Protein AF-I4Y8R1-F1 (afdb_monomer)

Structure (mmCIF, N/CA/C/O backbone):
data_AF-I4Y8R1-F1
#
_entry.id   AF-I4Y8R1-F1
#
loop_
_atom_site.group_PDB
_atom_site.id
_atom_site.type_symbol
_atom_site.label_atom_id
_atom_site.label_alt_id
_atom_site.label_comp_id
_atom_site.label_asym_id
_atom_site.label_entity_id
_atom_site.label_seq_id
_atom_site.pdbx_PDB_ins_code
_atom_site.Cartn_x
_atom_site.Cartn_y
_atom_site.Cartn_z
_atom_site.occupancy
_atom_site.B_iso_or_equiv
_atom_site.auth_seq_id
_atom_site.auth_comp_id
_atom_site.auth_asym_id
_atom_site.auth_atom_id
_atom_site.pdbx_PDB_model_num
ATOM 1 N N . MET A 1 1 ? 4.957 30.400 -11.486 1.00 45.62 1 MET A N 1
ATOM 2 C CA . MET A 1 1 ? 4.050 30.151 -10.340 1.00 45.62 1 MET A CA 1
ATOM 3 C C . MET A 1 1 ? 4.790 29.825 -9.043 1.00 45.62 1 MET A C 1
ATOM 5 O O . MET A 1 1 ? 4.439 30.419 -8.037 1.00 45.62 1 MET A O 1
ATOM 9 N N . ASN A 1 2 ? 5.839 28.987 -9.041 1.00 45.56 2 ASN A N 1
ATOM 10 C CA . ASN A 1 2 ? 6.563 28.624 -7.804 1.00 45.56 2 ASN A CA 1
ATOM 11 C C . ASN A 1 2 ? 7.209 29.801 -7.038 1.00 45.56 2 ASN A C 1
ATOM 13 O O . ASN A 1 2 ? 7.285 29.745 -5.817 1.00 45.56 2 ASN A O 1
ATOM 17 N N . ASN A 1 3 ? 7.610 30.888 -7.713 1.00 55.12 3 ASN A N 1
ATOM 18 C CA . ASN A 1 3 ? 8.230 32.041 -7.039 1.00 55.12 3 ASN A CA 1
ATOM 19 C C . ASN A 1 3 ? 7.260 32.901 -6.210 1.00 55.12 3 ASN A C 1
ATOM 21 O O . ASN A 1 3 ? 7.700 33.530 -5.258 1.00 55.12 3 ASN A O 1
ATOM 25 N N . ILE A 1 4 ? 5.960 32.908 -6.523 1.00 54.31 4 ILE A N 1
ATOM 26 C CA . ILE A 1 4 ? 4.964 33.733 -5.806 1.00 54.31 4 ILE A CA 1
ATOM 27 C C . ILE A 1 4 ? 4.501 33.024 -4.523 1.00 54.31 4 ILE A C 1
ATOM 29 O O . ILE A 1 4 ? 4.309 33.648 -3.486 1.00 54.31 4 ILE A O 1
ATOM 33 N N . ILE A 1 5 ? 4.415 31.691 -4.565 1.00 52.50 5 ILE A N 1
ATOM 34 C CA . ILE A 1 5 ? 4.003 30.841 -3.434 1.00 52.50 5 ILE A CA 1
ATOM 35 C C . ILE A 1 5 ? 5.018 30.891 -2.277 1.00 52.50 5 ILE A C 1
ATOM 37 O O . ILE A 1 5 ? 4.633 30.750 -1.120 1.00 52.50 5 ILE A O 1
ATOM 41 N N . ASN A 1 6 ? 6.303 31.104 -2.578 1.00 57.59 6 ASN A N 1
ATOM 42 C CA . ASN A 1 6 ? 7.357 31.220 -1.566 1.00 57.59 6 ASN A CA 1
ATOM 43 C C . ASN A 1 6 ? 7.439 32.619 -0.929 1.00 57.59 6 ASN A C 1
ATOM 45 O O . ASN A 1 6 ? 8.049 32.757 0.125 1.00 57.59 6 ASN A O 1
ATOM 49 N N . GLN A 1 7 ? 6.854 33.641 -1.562 1.00 65.44 7 GLN A N 1
ATOM 50 C CA . GLN A 1 7 ? 6.893 35.028 -1.083 1.00 65.44 7 GLN A CA 1
ATOM 51 C C . GLN A 1 7 ? 5.708 35.367 -0.168 1.00 65.44 7 GLN A C 1
ATOM 53 O O . GLN A 1 7 ? 5.881 36.153 0.757 1.00 65.44 7 GLN A O 1
ATOM 58 N N . GLU A 1 8 ? 4.543 34.732 -0.356 1.00 68.19 8 GLU A N 1
ATOM 59 C CA . GLU A 1 8 ? 3.380 34.900 0.528 1.00 68.19 8 GLU A CA 1
ATOM 60 C C . GLU A 1 8 ? 2.710 33.557 0.898 1.00 68.19 8 GLU A C 1
ATOM 62 O O . GLU A 1 8 ? 1.942 32.991 0.111 1.00 68.19 8 GLU A O 1
ATOM 67 N N . PRO A 1 9 ? 2.925 33.044 2.127 1.00 67.12 9 PRO A N 1
ATOM 68 C CA . PRO A 1 9 ? 2.308 31.802 2.605 1.00 67.12 9 PRO A CA 1
ATOM 69 C C . PRO A 1 9 ? 0.772 31.855 2.668 1.00 67.12 9 PRO A C 1
ATOM 71 O O . PRO A 1 9 ? 0.111 30.832 2.500 1.00 67.12 9 PRO A O 1
ATOM 74 N N . SER A 1 10 ? 0.192 33.040 2.874 1.00 70.44 10 SER A N 1
ATOM 75 C CA . SER A 1 10 ? -1.259 33.286 2.879 1.00 70.44 10 SER A CA 1
ATOM 76 C C . SER A 1 10 ? -1.905 32.992 1.519 1.00 70.44 10 SER A C 1
ATOM 78 O O . SER A 1 10 ? -2.996 32.420 1.459 1.00 70.44 10 SER A O 1
ATOM 80 N N . VAL A 1 11 ? -1.207 33.302 0.422 1.00 69.69 11 VAL A N 1
ATOM 81 C CA . VAL A 1 11 ? -1.644 33.022 -0.953 1.00 69.69 11 VAL A CA 1
ATOM 82 C C . VAL A 1 11 ? -1.638 31.522 -1.230 1.00 69.69 11 VAL A C 1
ATOM 84 O O . VAL A 1 11 ? -2.554 31.012 -1.871 1.00 69.69 11 VAL A O 1
ATOM 87 N N . LYS A 1 12 ? -0.668 30.780 -0.683 1.00 59.03 12 LYS A N 1
ATOM 88 C CA . LYS A 1 12 ? -0.649 29.311 -0.752 1.00 59.03 12 LYS A CA 1
ATOM 89 C C . LYS A 1 12 ? -1.902 28.712 -0.109 1.00 59.03 12 LYS A C 1
ATOM 91 O O . LYS A 1 12 ? -2.556 27.883 -0.731 1.00 59.03 12 LYS A O 1
ATOM 96 N N . SER A 1 13 ? -2.262 29.160 1.092 1.00 61.38 13 SER A N 1
ATOM 97 C CA . SER A 1 13 ? -3.449 28.694 1.824 1.00 61.38 13 SER A CA 1
ATOM 98 C C . SER A 1 13 ? -4.756 29.029 1.096 1.00 61.38 13 SER A C 1
ATOM 100 O O . SER A 1 13 ? -5.665 28.203 1.027 1.00 61.38 13 SER A O 1
ATOM 102 N N . LEU A 1 14 ? -4.843 30.227 0.509 1.00 66.69 14 LEU A N 1
ATOM 103 C CA . LEU A 1 14 ? -6.007 30.672 -0.258 1.00 66.69 14 LEU A CA 1
ATOM 104 C C . LEU A 1 14 ? -6.146 29.931 -1.596 1.00 66.69 14 LEU A C 1
ATOM 106 O O . LEU A 1 14 ? -7.250 29.571 -1.984 1.00 66.69 14 LEU A O 1
ATOM 110 N N . ILE A 1 15 ? -5.044 29.668 -2.300 1.00 65.00 15 ILE A N 1
ATOM 111 C CA . ILE A 1 15 ? -5.064 28.892 -3.547 1.00 65.00 15 ILE A CA 1
ATOM 112 C C . ILE A 1 15 ? -5.391 27.425 -3.251 1.00 65.00 15 ILE A C 1
ATOM 114 O O . ILE A 1 15 ? -6.237 26.845 -3.926 1.00 65.00 15 ILE A O 1
ATOM 118 N N . LEU A 1 16 ? -4.782 26.833 -2.218 1.00 60.31 16 LEU A N 1
ATOM 119 C CA . LEU A 1 16 ? -5.070 25.457 -1.805 1.00 60.31 16 LEU A CA 1
ATOM 120 C C . LEU A 1 16 ? -6.529 25.273 -1.367 1.00 60.31 16 LEU A C 1
ATOM 122 O O . LEU A 1 16 ? -7.086 24.213 -1.622 1.00 60.31 16 LEU A O 1
ATOM 126 N N . SER A 1 17 ? -7.173 26.294 -0.787 1.00 65.56 17 SER A N 1
ATOM 127 C CA . SER A 1 17 ? -8.606 26.240 -0.447 1.00 65.56 17 SER A CA 1
ATOM 128 C C . SER A 1 17 ? -9.547 26.423 -1.647 1.00 65.56 17 SER A C 1
ATOM 130 O O . SER A 1 17 ? -10.750 26.197 -1.523 1.00 65.56 17 SER A O 1
ATOM 132 N N . LYS A 1 18 ? -9.023 26.827 -2.814 1.00 63.53 18 LYS A N 1
ATOM 133 C CA . LYS A 1 18 ? -9.780 27.006 -4.067 1.00 63.53 18 LYS A CA 1
ATOM 134 C C . LYS A 1 18 ? -9.552 25.892 -5.085 1.00 63.53 18 LYS A C 1
ATOM 136 O O . LYS A 1 18 ? -10.349 25.759 -6.011 1.00 63.53 18 LYS A O 1
ATOM 141 N N . ILE A 1 19 ? -8.491 25.102 -4.933 1.00 61.34 19 ILE A N 1
ATOM 142 C CA . ILE A 1 19 ? -8.275 23.904 -5.743 1.00 61.34 19 ILE A CA 1
ATOM 143 C C . ILE A 1 19 ? -9.169 22.797 -5.171 1.00 61.34 19 ILE A C 1
ATOM 145 O O . ILE A 1 19 ? -9.059 22.496 -3.983 1.00 61.34 19 ILE A O 1
ATOM 149 N N . PRO A 1 20 ? -10.055 22.181 -5.973 1.00 69.06 20 PRO A N 1
ATOM 150 C CA . PRO A 1 20 ? -10.844 21.058 -5.495 1.00 69.06 20 PRO A CA 1
ATOM 151 C C . PRO A 1 20 ? -9.903 19.929 -5.067 1.00 69.06 20 PRO A C 1
ATOM 153 O O . PRO A 1 20 ? -9.029 19.516 -5.834 1.00 69.06 20 PRO A O 1
ATOM 156 N N . GLN A 1 21 ? -10.076 19.443 -3.835 1.00 75.69 21 GLN A N 1
ATOM 157 C CA . GLN A 1 21 ? -9.342 18.279 -3.351 1.00 75.69 21 GLN A CA 1
ATOM 158 C C . GLN A 1 21 ? -9.609 17.110 -4.310 1.00 75.69 21 GLN A C 1
ATOM 160 O O . GLN A 1 21 ? -10.769 16.861 -4.659 1.00 75.69 21 GLN A O 1
ATOM 165 N N . PRO A 1 22 ? -8.566 16.404 -4.775 1.00 85.75 22 PRO A N 1
ATOM 166 C CA . PRO A 1 22 ? -8.768 15.280 -5.669 1.00 85.75 22 PRO A CA 1
ATOM 167 C C . PRO A 1 22 ? -9.596 14.204 -4.973 1.00 85.75 22 PRO A C 1
ATOM 169 O O . PRO A 1 22 ? -9.392 13.914 -3.796 1.00 85.75 22 PRO A O 1
ATOM 172 N N . SER A 1 23 ? -10.533 13.605 -5.704 1.00 92.62 23 SER A N 1
ATOM 173 C CA . SER A 1 23 ? -11.311 12.487 -5.177 1.00 92.62 23 SER A CA 1
ATOM 174 C C . SER A 1 23 ? -10.454 11.218 -5.102 1.00 92.62 23 SER A C 1
ATOM 176 O O . SER A 1 23 ? -9.511 11.049 -5.884 1.00 92.62 23 SER A O 1
ATOM 178 N N . LEU A 1 24 ? -10.798 10.299 -4.194 1.00 93.44 24 LEU A N 1
ATOM 179 C CA . LEU A 1 24 ? -10.105 9.012 -4.091 1.00 93.44 24 LEU A CA 1
ATOM 180 C C . LEU A 1 24 ? -10.176 8.236 -5.413 1.00 93.44 24 LEU A C 1
ATOM 182 O O . LEU A 1 24 ? -9.172 7.687 -5.852 1.00 93.44 24 LEU A O 1
ATOM 186 N N . SER A 1 25 ? -11.322 8.242 -6.100 1.00 95.50 25 SER A N 1
ATOM 187 C CA . SER A 1 25 ? -11.464 7.563 -7.393 1.00 95.50 25 SER A CA 1
ATOM 188 C C . SER A 1 25 ? -10.540 8.153 -8.461 1.00 95.50 25 SER A C 1
ATOM 190 O O . SER A 1 25 ? -9.911 7.397 -9.201 1.00 95.50 25 SER A O 1
ATOM 192 N N . THR A 1 26 ? -10.381 9.481 -8.504 1.00 95.38 26 THR A N 1
ATOM 193 C CA . THR A 1 26 ? -9.409 10.147 -9.386 1.00 95.38 26 THR A CA 1
ATOM 194 C C . THR A 1 26 ? -7.983 9.699 -9.080 1.00 95.38 26 THR A C 1
ATOM 196 O O . THR A 1 26 ? -7.230 9.395 -10.006 1.00 95.38 26 THR A O 1
ATOM 199 N N . TYR A 1 27 ? -7.614 9.622 -7.798 1.00 96.19 27 TYR A N 1
ATOM 200 C CA . TYR A 1 27 ? -6.293 9.145 -7.400 1.00 96.19 27 TYR A CA 1
ATOM 201 C C . TYR A 1 27 ? -6.066 7.690 -7.821 1.00 96.19 27 TYR A C 1
ATOM 203 O O . TYR A 1 27 ? -5.081 7.401 -8.499 1.00 96.19 27 TYR A O 1
ATOM 211 N N . LEU A 1 28 ? -6.983 6.785 -7.475 1.00 97.00 28 LEU A N 1
ATOM 212 C CA . LEU A 1 28 ? -6.846 5.361 -7.781 1.00 97.00 28 LEU A CA 1
ATOM 213 C C . LEU A 1 28 ? -6.813 5.096 -9.291 1.00 97.00 28 LEU A C 1
ATOM 215 O O . LEU A 1 28 ? -6.054 4.241 -9.746 1.00 97.00 28 LEU A O 1
ATOM 219 N N . HIS A 1 29 ? -7.573 5.863 -10.077 1.00 97.06 29 HIS A N 1
ATOM 220 C CA . HIS A 1 29 ? -7.519 5.796 -11.533 1.00 97.06 29 HIS A CA 1
ATOM 221 C C . HIS A 1 29 ? -6.156 6.254 -12.070 1.00 97.06 29 HIS A C 1
ATOM 223 O O . HIS A 1 29 ? -5.507 5.509 -12.801 1.00 97.06 29 HIS A O 1
ATOM 229 N N . ALA A 1 30 ? -5.665 7.421 -11.636 1.00 96.62 30 ALA A N 1
ATOM 230 C CA . ALA A 1 30 ? -4.353 7.928 -12.040 1.00 96.62 30 ALA A CA 1
ATOM 231 C C . ALA A 1 30 ? -3.207 6.986 -11.627 1.00 96.62 30 ALA A C 1
ATOM 233 O O . ALA A 1 30 ? -2.246 6.796 -12.380 1.00 96.62 30 ALA A O 1
ATOM 234 N N . LEU A 1 31 ? -3.312 6.376 -10.445 1.00 97.06 31 LEU A N 1
ATOM 235 C CA . LEU A 1 31 ? -2.375 5.375 -9.948 1.00 97.06 31 LEU A CA 1
ATOM 236 C C . LEU A 1 31 ? -2.376 4.129 -10.841 1.00 97.06 31 LEU A C 1
ATOM 238 O O . LEU A 1 31 ? -1.321 3.725 -11.317 1.00 97.06 31 LEU A O 1
ATOM 242 N N . ASN A 1 32 ? -3.545 3.547 -11.114 1.00 97.38 32 ASN A N 1
ATOM 243 C CA . ASN A 1 32 ? -3.657 2.370 -11.973 1.00 97.38 32 ASN A CA 1
ATOM 244 C C . ASN A 1 32 ? -3.138 2.645 -13.393 1.00 97.38 32 ASN A C 1
ATOM 246 O O . ASN A 1 32 ? -2.375 1.849 -13.940 1.00 97.38 32 ASN A O 1
ATOM 250 N N . ASP A 1 33 ? -3.501 3.787 -13.974 1.00 97.50 33 ASP A N 1
ATOM 251 C CA . ASP A 1 33 ? -3.067 4.180 -15.313 1.00 97.50 33 ASP A CA 1
ATOM 252 C C . ASP A 1 33 ? -1.549 4.347 -15.395 1.00 97.50 33 ASP A C 1
ATOM 254 O O . ASP A 1 33 ? -0.915 3.852 -16.329 1.00 97.50 33 ASP A O 1
ATOM 258 N N . SER A 1 34 ? -0.943 5.013 -14.409 1.00 96.38 34 SER A N 1
ATOM 259 C CA . SER A 1 34 ? 0.511 5.181 -14.364 1.00 96.38 34 SER A CA 1
ATOM 260 C C . SER A 1 34 ? 1.244 3.861 -14.091 1.00 96.38 34 SER A C 1
ATOM 262 O O . SER A 1 34 ? 2.257 3.607 -14.743 1.00 96.38 34 SER A O 1
ATOM 264 N N . THR A 1 35 ? 0.708 2.968 -13.248 1.00 96.69 35 THR A N 1
ATOM 265 C CA . THR A 1 35 ? 1.241 1.603 -13.072 1.00 96.69 35 THR A CA 1
ATOM 266 C C . THR A 1 35 ? 1.207 0.821 -14.388 1.00 96.69 35 THR A C 1
ATOM 268 O O . THR A 1 35 ? 2.217 0.247 -14.796 1.00 96.69 35 THR A O 1
ATOM 271 N N . ASN A 1 36 ? 0.080 0.844 -15.108 1.00 96.44 36 ASN A N 1
ATOM 272 C CA . ASN A 1 36 ? -0.050 0.161 -16.398 1.00 96.44 36 ASN A CA 1
ATOM 273 C C . ASN A 1 36 ? 0.925 0.721 -17.443 1.00 96.44 36 ASN A C 1
ATOM 275 O O . ASN A 1 36 ? 1.499 -0.044 -18.212 1.00 96.44 36 ASN A O 1
ATOM 279 N N . ARG A 1 37 ? 1.168 2.039 -17.464 1.00 96.12 37 ARG A N 1
ATOM 280 C CA . ARG A 1 37 ? 2.186 2.643 -18.345 1.00 96.12 37 ARG A CA 1
ATOM 281 C C . ARG A 1 37 ? 3.590 2.117 -18.055 1.00 96.12 37 ARG A C 1
ATOM 283 O O . ARG A 1 37 ? 4.337 1.879 -19.003 1.00 96.12 37 ARG A O 1
ATOM 290 N N . ILE A 1 38 ? 3.948 1.918 -16.783 1.00 94.88 38 ILE A N 1
ATOM 291 C CA . ILE A 1 38 ? 5.236 1.309 -16.427 1.00 94.88 38 ILE A CA 1
ATOM 292 C C . ILE A 1 38 ? 5.288 -0.130 -16.938 1.00 94.88 38 ILE A C 1
ATOM 294 O O . ILE A 1 38 ? 6.218 -0.467 -17.664 1.00 94.88 38 ILE A O 1
ATOM 298 N N . ILE A 1 39 ? 4.273 -0.944 -16.632 1.00 93.81 39 ILE A N 1
ATOM 299 C CA . ILE A 1 39 ? 4.221 -2.358 -17.037 1.00 93.81 39 ILE A CA 1
ATOM 300 C C . ILE A 1 39 ? 4.312 -2.497 -18.565 1.00 93.81 39 ILE A C 1
ATOM 302 O O . ILE A 1 39 ? 5.121 -3.274 -19.060 1.00 93.81 39 ILE A O 1
ATOM 306 N N . HIS A 1 40 ? 3.570 -1.691 -19.330 1.00 94.00 40 HIS A N 1
ATOM 307 C CA . HIS A 1 40 ? 3.634 -1.700 -20.798 1.00 94.00 40 HIS A CA 1
ATOM 308 C C . HIS A 1 40 ? 4.970 -1.197 -21.371 1.00 94.00 40 HIS A C 1
ATOM 310 O O . HIS A 1 40 ? 5.261 -1.432 -22.542 1.00 94.00 40 HIS A O 1
ATOM 316 N N . SER A 1 41 ? 5.785 -0.501 -20.573 1.00 93.62 41 SER A N 1
ATOM 317 C CA . SER A 1 41 ? 7.122 -0.054 -20.981 1.00 93.62 41 SER A CA 1
ATOM 318 C C . SER A 1 41 ? 8.193 -1.136 -20.793 1.00 93.62 41 SER A C 1
ATOM 320 O O . SER A 1 41 ? 9.314 -0.972 -21.288 1.00 93.62 41 SER A O 1
ATOM 322 N N . ILE A 1 42 ? 7.868 -2.232 -20.096 1.00 91.44 42 ILE A N 1
ATOM 323 C CA . ILE A 1 42 ? 8.763 -3.371 -19.886 1.00 91.44 42 ILE A CA 1
ATOM 324 C C . ILE A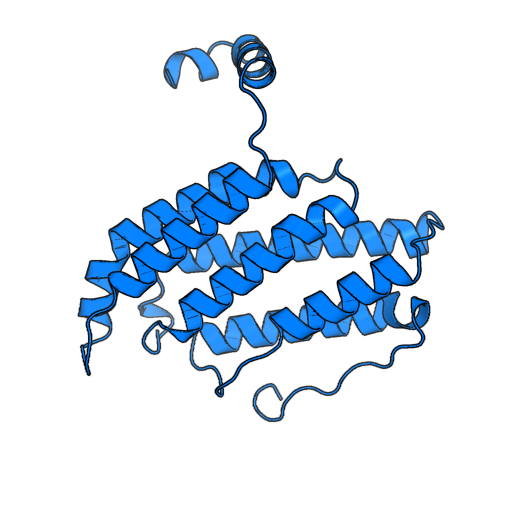 1 42 ? 8.875 -4.156 -21.203 1.00 91.44 42 ILE A C 1
ATOM 326 O O . ILE A 1 42 ? 7.855 -4.570 -21.758 1.00 91.44 42 ILE A O 1
ATOM 330 N N . PRO A 1 43 ? 10.091 -4.356 -21.746 1.00 89.69 43 PRO A N 1
ATOM 331 C CA . PRO A 1 43 ? 10.276 -5.124 -22.971 1.00 89.69 43 PRO A CA 1
ATOM 332 C C . PRO A 1 43 ? 9.775 -6.565 -22.837 1.00 89.69 43 PRO A C 1
ATOM 334 O O . PRO A 1 43 ? 10.022 -7.225 -21.831 1.00 89.69 43 PRO A O 1
ATOM 337 N N . LEU A 1 44 ? 9.137 -7.074 -23.892 1.00 84.38 44 LEU A N 1
ATOM 338 C CA . LEU A 1 44 ? 8.772 -8.486 -23.979 1.00 84.38 44 LEU A CA 1
ATOM 339 C C . LEU A 1 44 ? 10.018 -9.346 -24.241 1.00 84.38 44 LEU A C 1
ATOM 341 O O . LEU A 1 44 ? 10.862 -8.998 -25.069 1.00 84.38 44 LEU A O 1
ATOM 345 N N . GLY A 1 45 ? 10.098 -10.496 -23.572 1.00 78.50 45 GLY A N 1
ATOM 346 C CA . GLY A 1 45 ? 11.191 -11.458 -23.722 1.00 78.50 45 GLY A CA 1
ATOM 347 C C . GLY A 1 45 ? 12.357 -11.237 -22.756 1.00 78.50 45 GLY A C 1
ATOM 348 O O . GLY A 1 45 ? 12.332 -10.362 -21.892 1.00 78.50 45 GLY A O 1
ATOM 349 N N . ASN A 1 46 ? 13.391 -12.070 -22.884 1.00 76.19 46 ASN A N 1
ATOM 350 C CA . ASN A 1 46 ? 14.547 -12.021 -21.994 1.00 76.19 46 ASN A CA 1
ATOM 351 C C . ASN A 1 46 ? 15.455 -10.838 -22.370 1.00 76.19 46 ASN A C 1
ATOM 353 O O . ASN A 1 46 ? 16.263 -10.923 -23.297 1.00 76.19 46 ASN A O 1
ATOM 357 N N . THR A 1 47 ? 15.285 -9.714 -21.676 1.00 81.44 47 THR A N 1
ATOM 358 C CA . THR A 1 47 ? 16.081 -8.497 -21.868 1.00 81.44 47 THR A CA 1
ATOM 359 C C . THR A 1 47 ? 16.931 -8.210 -20.637 1.00 81.44 47 THR A C 1
ATOM 361 O O . THR A 1 47 ? 16.564 -8.535 -19.511 1.00 81.44 47 THR A O 1
ATOM 364 N N . ARG A 1 48 ? 18.110 -7.609 -20.845 1.00 84.25 48 ARG A N 1
ATOM 365 C CA . ARG A 1 48 ? 19.014 -7.266 -19.738 1.00 84.25 48 ARG A CA 1
ATOM 366 C C . ARG A 1 48 ? 18.341 -6.253 -18.810 1.00 84.25 48 ARG A C 1
ATOM 368 O O . ARG A 1 48 ? 17.836 -5.242 -19.297 1.00 84.25 48 ARG A O 1
ATOM 375 N N . ALA A 1 49 ? 18.441 -6.462 -17.497 1.00 82.69 49 ALA A N 1
ATOM 376 C CA . ALA A 1 49 ? 17.852 -5.587 -16.479 1.00 82.69 49 ALA A CA 1
ATOM 377 C C . ALA A 1 49 ? 18.181 -4.099 -16.703 1.00 82.69 49 ALA A C 1
ATOM 379 O O . ALA A 1 49 ? 17.283 -3.263 -16.710 1.00 82.69 49 ALA A O 1
ATOM 380 N N . ILE A 1 50 ? 19.438 -3.776 -17.027 1.00 84.56 50 ILE A N 1
ATOM 381 C CA . ILE A 1 50 ? 19.900 -2.401 -17.303 1.00 84.56 50 ILE A CA 1
ATOM 382 C C . ILE A 1 50 ? 19.095 -1.731 -18.433 1.00 84.56 50 ILE A C 1
ATOM 384 O O . ILE A 1 50 ? 18.735 -0.557 -18.340 1.00 84.56 50 ILE A O 1
ATOM 388 N N . TYR A 1 51 ? 18.789 -2.472 -19.502 1.00 88.25 51 TYR A N 1
ATOM 389 C CA . TYR A 1 51 ? 18.005 -1.950 -20.621 1.00 88.25 51 TYR A CA 1
ATOM 390 C C . TYR A 1 51 ? 16.556 -1.679 -20.214 1.00 88.25 51 TYR A C 1
ATOM 392 O O . TYR A 1 51 ? 16.008 -0.619 -20.526 1.00 88.25 51 TYR A O 1
ATOM 400 N N . THR A 1 52 ? 15.956 -2.611 -19.475 1.00 88.50 52 THR A N 1
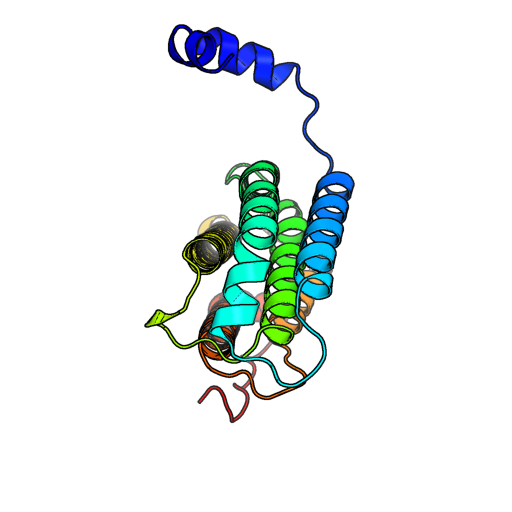ATOM 401 C CA . THR A 1 52 ? 14.608 -2.460 -18.923 1.00 88.50 52 THR A CA 1
ATOM 402 C C . THR A 1 52 ? 14.536 -1.236 -18.016 1.00 88.50 52 THR A C 1
ATOM 404 O O . THR A 1 52 ? 13.716 -0.354 -18.248 1.00 88.50 52 THR A O 1
ATOM 407 N N . LEU A 1 53 ? 15.457 -1.096 -17.062 1.00 87.25 53 LEU A N 1
ATOM 408 C CA . LEU A 1 53 ? 15.497 0.037 -16.132 1.00 87.25 53 LEU A CA 1
ATOM 409 C C . LEU A 1 53 ? 15.644 1.389 -16.844 1.00 87.25 53 LEU A C 1
ATOM 411 O O . LEU A 1 53 ? 14.988 2.360 -16.465 1.00 87.25 53 LEU A O 1
ATOM 415 N N . SER A 1 54 ? 16.436 1.454 -17.920 1.00 89.69 54 SER A N 1
ATOM 416 C CA . SER A 1 54 ? 16.559 2.666 -18.740 1.00 89.69 54 SER A CA 1
ATOM 417 C C . SER A 1 54 ? 15.210 3.115 -19.320 1.00 89.69 54 SER A C 1
ATOM 419 O O . SER A 1 54 ? 14.869 4.298 -19.236 1.00 89.69 54 SER A O 1
ATOM 421 N N . ARG A 1 55 ? 14.402 2.175 -19.832 1.00 90.50 55 ARG A N 1
ATOM 422 C CA . ARG A 1 55 ? 13.053 2.454 -20.360 1.00 90.50 55 ARG A CA 1
ATOM 423 C C . ARG A 1 55 ? 12.058 2.858 -19.279 1.00 90.50 55 ARG A C 1
ATOM 425 O O . ARG A 1 55 ? 11.147 3.637 -19.548 1.00 90.50 55 ARG A O 1
ATOM 432 N N . LEU A 1 56 ? 12.240 2.362 -18.059 1.00 91.94 56 LEU A N 1
ATOM 433 C CA . LEU A 1 56 ? 11.336 2.644 -16.949 1.00 91.94 56 LEU A CA 1
ATOM 434 C C . LEU A 1 56 ? 11.616 3.983 -16.259 1.00 91.94 56 LEU A C 1
ATOM 436 O O . LEU A 1 56 ? 10.763 4.451 -15.513 1.00 91.94 56 LEU A O 1
ATOM 440 N N . LYS A 1 57 ? 12.748 4.649 -16.527 1.00 90.94 57 LYS A N 1
ATOM 441 C CA . LYS A 1 57 ? 13.140 5.893 -15.838 1.00 90.94 57 LYS A CA 1
ATOM 442 C C . LYS A 1 57 ? 12.058 6.980 -15.868 1.00 90.94 57 LYS A C 1
ATOM 444 O O . LYS A 1 57 ? 11.745 7.554 -14.825 1.00 90.94 57 LYS A O 1
ATOM 449 N N . ILE A 1 58 ? 11.485 7.271 -17.039 1.00 92.94 58 ILE A N 1
ATOM 450 C CA . ILE A 1 58 ? 10.434 8.295 -17.178 1.00 92.94 58 ILE A CA 1
ATOM 451 C C . ILE A 1 58 ? 9.105 7.796 -16.578 1.00 92.94 58 ILE A C 1
ATOM 453 O O . ILE A 1 58 ? 8.601 8.471 -15.679 1.00 92.94 58 ILE A O 1
ATOM 457 N N . PRO A 1 59 ? 8.576 6.612 -16.958 1.00 94.56 59 PRO A N 1
ATOM 458 C CA . PRO A 1 59 ? 7.349 6.077 -16.363 1.00 94.56 59 PRO A CA 1
ATOM 459 C C . PRO A 1 59 ? 7.376 5.992 -14.830 1.00 94.56 59 PRO A C 1
ATOM 461 O O . PRO A 1 59 ? 6.409 6.380 -14.180 1.00 94.56 59 PRO A O 1
ATOM 464 N N . LEU A 1 60 ? 8.491 5.549 -14.238 1.00 93.94 60 LEU A N 1
ATOM 465 C CA . LEU A 1 60 ? 8.672 5.484 -12.783 1.00 93.94 60 LEU A CA 1
ATOM 466 C C . LEU A 1 60 ? 8.695 6.869 -12.142 1.00 93.94 60 LEU A C 1
ATOM 468 O O . LEU A 1 60 ? 8.168 7.048 -11.045 1.00 93.94 60 LEU A O 1
ATOM 472 N N . THR A 1 61 ? 9.300 7.851 -12.811 1.00 93.31 61 THR A N 1
ATOM 473 C CA . THR A 1 61 ? 9.318 9.237 -12.331 1.00 93.31 61 THR A CA 1
ATOM 474 C C . THR A 1 61 ? 7.904 9.809 -12.289 1.00 93.31 61 THR A C 1
ATOM 476 O O . THR A 1 61 ? 7.514 10.419 -11.296 1.00 93.31 61 THR A O 1
ATOM 479 N N . ASP A 1 62 ? 7.118 9.594 -13.340 1.00 93.38 62 ASP A N 1
ATOM 480 C CA . ASP A 1 62 ? 5.752 10.112 -13.417 1.00 93.38 62 ASP A CA 1
ATOM 481 C C . ASP A 1 62 ? 4.812 9.405 -12.440 1.00 93.38 62 ASP A C 1
ATOM 483 O O . ASP A 1 62 ? 4.040 10.060 -11.742 1.00 93.38 62 ASP A O 1
ATOM 487 N N . TRP A 1 63 ? 4.937 8.088 -12.300 1.00 95.50 63 TRP A N 1
ATOM 488 C CA . TRP A 1 63 ? 4.216 7.326 -11.283 1.00 95.50 63 TRP A CA 1
ATOM 489 C C . TRP A 1 63 ? 4.580 7.756 -9.854 1.00 95.50 63 TRP A C 1
ATOM 491 O O . TRP A 1 63 ? 3.701 7.972 -9.018 1.00 95.50 63 TRP A O 1
ATOM 501 N N . SER A 1 64 ? 5.869 7.987 -9.581 1.00 95.81 64 SER A N 1
ATOM 502 C CA . SER A 1 64 ? 6.331 8.505 -8.289 1.00 95.81 64 SER A CA 1
ATOM 503 C C . SER A 1 64 ? 5.740 9.885 -7.978 1.00 95.81 64 SER A C 1
ATOM 505 O O . SER A 1 64 ? 5.356 10.151 -6.834 1.00 95.81 64 SER A O 1
ATOM 507 N N . LYS A 1 65 ? 5.594 10.753 -8.991 1.00 94.31 65 LYS A N 1
ATOM 508 C CA . LYS A 1 65 ? 4.892 12.037 -8.848 1.00 94.31 65 LYS A CA 1
ATOM 509 C C . LYS A 1 65 ? 3.416 11.837 -8.524 1.00 94.31 65 LYS A C 1
ATOM 511 O O . LYS A 1 65 ? 2.945 12.477 -7.595 1.00 94.31 65 LYS A O 1
ATOM 516 N N . VAL A 1 66 ? 2.705 10.941 -9.219 1.00 95.44 66 VAL A N 1
ATOM 517 C CA . VAL A 1 66 ? 1.289 10.638 -8.927 1.00 95.44 66 VAL A CA 1
ATOM 518 C C . VAL A 1 66 ? 1.123 10.270 -7.451 1.00 95.44 66 VAL A C 1
ATOM 520 O O . VAL A 1 66 ? 0.368 10.929 -6.740 1.00 95.44 66 VAL A O 1
ATOM 523 N N . ILE A 1 67 ? 1.885 9.295 -6.950 1.00 95.38 67 ILE A N 1
ATOM 524 C CA . ILE A 1 67 ? 1.807 8.895 -5.537 1.00 95.38 67 ILE A CA 1
ATOM 525 C C . ILE A 1 67 ? 2.185 10.061 -4.619 1.00 95.38 67 ILE A C 1
ATOM 527 O O . ILE A 1 67 ? 1.464 10.368 -3.675 1.00 95.38 67 ILE A O 1
ATOM 531 N N . SER A 1 68 ? 3.286 10.756 -4.907 1.00 92.94 68 SER A N 1
ATOM 532 C CA . SER A 1 68 ? 3.781 11.842 -4.056 1.00 92.94 68 SER A CA 1
ATOM 533 C C . SER A 1 68 ? 2.862 13.057 -3.995 1.00 92.94 68 SER A C 1
ATOM 535 O O . SER A 1 68 ? 2.890 13.767 -2.993 1.00 92.94 68 SER A O 1
ATOM 537 N N . THR A 1 69 ? 2.085 13.303 -5.047 1.00 92.06 69 THR A N 1
ATOM 538 C CA . THR A 1 69 ? 1.122 14.399 -5.119 1.00 92.06 69 THR A CA 1
ATOM 539 C C . THR A 1 69 ? -0.191 14.025 -4.447 1.00 92.06 69 THR A C 1
ATOM 541 O O . THR A 1 69 ? -0.709 14.829 -3.681 1.00 92.06 69 THR A O 1
ATOM 544 N N . TYR A 1 70 ? -0.732 12.835 -4.715 1.00 93.25 70 TYR A N 1
ATOM 545 C CA . TYR A 1 70 ? -2.080 12.477 -4.271 1.00 93.25 70 TYR A CA 1
ATOM 546 C C . TYR A 1 70 ? -2.128 11.820 -2.892 1.00 93.25 70 TYR A C 1
ATOM 548 O O . TYR A 1 70 ? -2.989 12.182 -2.096 1.00 93.25 70 TYR A O 1
ATOM 556 N N . LEU A 1 71 ? -1.213 10.894 -2.581 1.00 93.50 71 LEU A N 1
ATOM 557 C CA . LEU A 1 71 ? -1.272 10.098 -1.348 1.00 93.50 71 LEU A CA 1
ATOM 558 C C . LEU A 1 71 ? -1.381 10.958 -0.069 1.00 93.50 71 LEU A C 1
ATOM 560 O O . LEU A 1 71 ? -2.238 10.645 0.757 1.00 93.50 71 LEU A O 1
ATOM 564 N N . PRO A 1 72 ? -0.638 12.080 0.089 1.00 92.56 72 PRO A N 1
ATOM 565 C CA . PRO A 1 72 ? -0.736 12.913 1.291 1.00 92.56 72 PRO A CA 1
ATOM 566 C C . PRO A 1 72 ? -2.138 13.473 1.570 1.00 92.56 72 PRO A C 1
ATOM 568 O O . PRO A 1 72 ? -2.489 13.662 2.734 1.00 92.56 72 PRO A O 1
ATOM 571 N N . PHE A 1 73 ? -2.969 13.691 0.540 1.00 91.44 73 PHE A N 1
ATOM 572 C CA . PHE A 1 73 ? -4.352 14.156 0.722 1.00 91.44 73 PHE A CA 1
ATOM 573 C C . PHE A 1 73 ? -5.246 13.127 1.417 1.00 91.44 73 PHE A C 1
ATOM 575 O O . PHE A 1 73 ? -6.303 13.498 1.919 1.00 91.44 73 PHE A O 1
ATOM 582 N N . PHE A 1 74 ? -4.833 11.858 1.437 1.00 93.62 74 PHE A N 1
ATOM 583 C CA . PHE A 1 74 ? -5.593 10.750 2.008 1.00 93.62 74 PHE A CA 1
ATOM 584 C C . PHE A 1 74 ? -4.892 10.089 3.196 1.00 93.62 74 PHE A C 1
ATOM 586 O O . PHE A 1 74 ? -5.525 9.327 3.912 1.00 93.62 74 PHE A O 1
ATOM 593 N N . THR A 1 75 ? -3.607 10.370 3.442 1.00 93.12 75 THR A N 1
ATOM 594 C CA . THR A 1 75 ? -2.842 9.752 4.542 1.00 93.12 75 THR A CA 1
ATOM 595 C C . THR A 1 75 ? -2.456 10.706 5.665 1.00 93.12 75 THR A C 1
ATOM 597 O O . THR A 1 75 ? -1.827 10.262 6.629 1.00 93.12 75 THR A O 1
ATOM 600 N N . SER A 1 76 ? -2.861 11.978 5.581 1.00 90.75 76 SER A N 1
ATOM 601 C CA . SER A 1 76 ? -2.632 12.977 6.632 1.00 90.75 76 SER A CA 1
ATOM 602 C C . SER A 1 76 ? -3.168 12.517 7.998 1.00 90.75 76 SER A C 1
ATOM 604 O O . SER A 1 76 ? -4.194 11.842 8.085 1.00 90.75 76 SER A O 1
ATOM 606 N N . SER A 1 77 ? -2.468 12.882 9.074 1.00 85.06 77 SER A N 1
ATOM 607 C CA . SER A 1 77 ? -2.722 12.398 10.443 1.00 85.06 77 SER A CA 1
ATOM 608 C C . SER A 1 77 ? -4.069 12.823 11.036 1.00 85.06 77 SER A C 1
ATOM 610 O O . SER A 1 77 ? -4.562 12.190 11.963 1.00 85.06 77 SER A O 1
ATOM 612 N N . ASN A 1 78 ? -4.679 13.877 10.500 1.00 87.19 78 ASN A N 1
ATOM 613 C CA . ASN A 1 78 ? -5.986 14.387 10.907 1.00 87.19 78 ASN A CA 1
ATOM 614 C C . ASN A 1 78 ? -7.170 13.616 10.298 1.00 87.19 78 ASN A C 1
ATOM 616 O O . ASN A 1 78 ? -8.316 13.915 10.629 1.00 87.19 78 ASN A O 1
ATOM 620 N N . LEU A 1 79 ? -6.918 12.672 9.389 1.00 92.00 79 LEU A N 1
ATOM 621 C CA . LEU A 1 79 ? -7.960 11.863 8.762 1.00 92.00 79 LEU A CA 1
ATOM 622 C C . LEU A 1 79 ? -8.284 10.628 9.604 1.00 92.00 79 LEU A C 1
ATOM 624 O O . LEU A 1 79 ? -7.445 10.115 10.350 1.00 92.00 79 LEU A O 1
ATOM 628 N N . HIS A 1 80 ? -9.509 10.128 9.457 1.00 93.06 80 HIS A N 1
ATOM 629 C CA . HIS A 1 80 ? -9.945 8.919 10.140 1.00 93.06 80 HIS A CA 1
ATOM 630 C C . HIS A 1 80 ? -9.170 7.688 9.616 1.00 93.06 80 HIS A C 1
ATOM 632 O O . HIS A 1 80 ? -8.957 7.580 8.403 1.00 93.06 80 HIS A O 1
ATOM 638 N N . PRO A 1 81 ? -8.781 6.716 10.472 1.00 95.12 81 PRO A N 1
ATOM 639 C CA . PRO A 1 81 ? -8.006 5.549 10.041 1.00 95.12 81 PRO A CA 1
ATOM 640 C C . PRO A 1 81 ? -8.633 4.760 8.887 1.00 95.12 81 PRO A C 1
ATOM 642 O O . PRO A 1 81 ? -7.915 4.241 8.033 1.00 95.12 81 PRO A O 1
ATOM 645 N N . ALA A 1 82 ? -9.967 4.685 8.824 1.00 94.38 82 ALA A N 1
ATOM 646 C CA . ALA A 1 82 ? -10.655 3.998 7.729 1.00 94.38 82 ALA A CA 1
ATOM 647 C C . ALA A 1 82 ? -10.431 4.691 6.373 1.00 94.38 82 ALA A C 1
ATOM 649 O O . ALA A 1 82 ? -10.165 4.009 5.385 1.00 94.38 82 ALA A O 1
ATOM 650 N N . ASP A 1 83 ? -10.456 6.027 6.340 1.00 93.19 83 ASP A N 1
ATOM 651 C CA . ASP A 1 83 ? -10.247 6.813 5.116 1.00 93.19 83 ASP A CA 1
ATOM 652 C C . ASP A 1 83 ? -8.788 6.750 4.648 1.00 93.19 83 ASP A C 1
ATOM 654 O O . ASP A 1 83 ? -8.498 6.731 3.452 1.00 93.19 83 ASP A O 1
ATOM 658 N N . ARG A 1 84 ? -7.853 6.654 5.598 1.00 96.50 84 ARG A N 1
ATOM 659 C CA . ARG A 1 84 ? -6.431 6.447 5.298 1.00 96.50 84 ARG A CA 1
ATOM 660 C C . ARG A 1 84 ? -6.204 5.065 4.687 1.00 96.50 84 ARG A C 1
ATOM 662 O O . ARG A 1 84 ? -5.533 4.941 3.661 1.00 96.50 84 ARG A O 1
ATOM 669 N N . PHE A 1 85 ? -6.810 4.029 5.267 1.00 97.19 85 PHE A N 1
ATOM 670 C CA . PHE A 1 85 ? -6.655 2.646 4.814 1.00 97.19 85 PHE A CA 1
ATOM 671 C C . PHE A 1 85 ? -7.054 2.454 3.344 1.00 97.19 85 PHE A C 1
ATOM 673 O O . PHE A 1 85 ? -6.304 1.846 2.579 1.00 97.19 85 PHE A O 1
ATOM 680 N N . ILE A 1 86 ? -8.192 3.025 2.925 1.00 95.88 86 ILE A N 1
ATOM 681 C CA . ILE A 1 86 ? -8.710 2.896 1.550 1.00 95.88 86 ILE A CA 1
ATOM 682 C C . ILE A 1 86 ? -7.832 3.578 0.487 1.00 95.88 86 ILE A C 1
ATOM 684 O O . ILE A 1 86 ? -8.042 3.352 -0.701 1.00 95.88 86 ILE A O 1
ATOM 688 N N . ALA A 1 87 ? -6.841 4.381 0.885 1.00 96.44 87 ALA A N 1
ATOM 689 C CA . ALA A 1 87 ? -5.811 4.906 -0.009 1.00 96.44 87 ALA A CA 1
ATOM 690 C C . ALA A 1 87 ? -4.495 4.119 0.090 1.00 96.44 87 ALA A C 1
ATOM 692 O O . ALA A 1 87 ? -3.889 3.804 -0.936 1.00 96.44 87 ALA A O 1
ATOM 693 N N . ILE A 1 88 ? -4.050 3.771 1.302 1.00 97.69 88 ILE A N 1
ATOM 694 C CA . ILE A 1 88 ? -2.763 3.088 1.525 1.00 97.69 88 ILE A CA 1
ATOM 695 C C . ILE A 1 88 ? -2.786 1.665 0.949 1.00 97.69 88 ILE A C 1
ATOM 697 O O . ILE A 1 88 ? -1.848 1.267 0.251 1.00 97.69 88 ILE A O 1
ATOM 701 N N . GLN A 1 89 ? -3.861 0.912 1.192 1.00 98.00 89 GLN A N 1
ATOM 702 C CA . GLN A 1 89 ? -3.986 -0.480 0.757 1.00 98.00 89 GLN A CA 1
ATOM 703 C C . GLN A 1 89 ? -3.900 -0.642 -0.771 1.00 98.00 89 GLN A C 1
ATOM 705 O O . GLN A 1 89 ? -2.991 -1.342 -1.229 1.00 98.00 89 GLN A O 1
ATOM 710 N N . PRO A 1 90 ? -4.713 0.049 -1.595 1.00 97.62 90 PRO A N 1
ATOM 711 C CA . PRO A 1 90 ? -4.614 -0.096 -3.046 1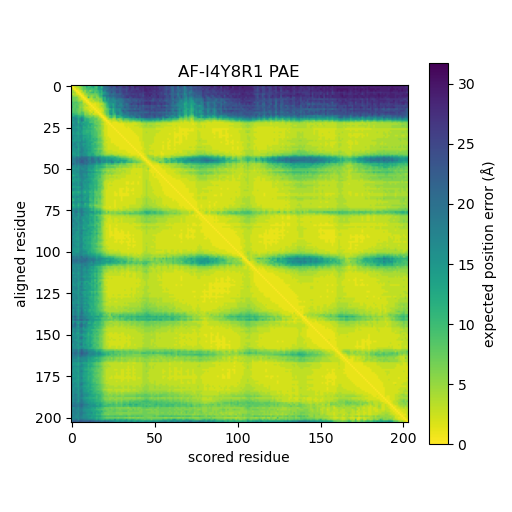.00 97.62 90 PRO A CA 1
ATOM 712 C C . PRO A 1 90 ? -3.307 0.476 -3.607 1.00 97.62 90 PRO A C 1
ATOM 714 O O . PRO A 1 90 ? -2.798 -0.034 -4.606 1.00 97.62 90 PRO A O 1
ATOM 717 N N . THR A 1 91 ? -2.718 1.487 -2.957 1.00 97.88 91 THR A N 1
ATOM 718 C CA . THR A 1 91 ? -1.380 1.992 -3.316 1.00 97.88 91 THR A CA 1
ATOM 719 C C . THR A 1 91 ? -0.316 0.919 -3.142 1.00 97.88 91 THR A C 1
ATOM 721 O O . THR A 1 91 ? 0.508 0.711 -4.032 1.00 97.88 91 THR A O 1
ATOM 724 N N . THR A 1 92 ? -0.383 0.190 -2.030 1.00 98.00 92 THR A N 1
ATOM 725 C CA . THR A 1 92 ? 0.518 -0.926 -1.732 1.00 98.00 92 THR A CA 1
ATOM 726 C C . THR A 1 92 ? 0.317 -2.071 -2.722 1.00 98.00 92 THR A C 1
ATOM 728 O O . THR A 1 92 ? 1.291 -2.564 -3.282 1.00 98.00 92 THR A O 1
ATOM 731 N N . LEU A 1 93 ? -0.930 -2.438 -3.038 1.00 97.62 93 LEU A N 1
ATOM 732 C CA . LEU A 1 93 ? -1.213 -3.468 -4.043 1.00 97.62 93 LEU A CA 1
ATOM 733 C C . LEU A 1 93 ? -0.678 -3.103 -5.434 1.00 97.62 93 LEU A C 1
ATOM 735 O O . LEU A 1 93 ? -0.079 -3.941 -6.104 1.00 97.62 93 LEU A O 1
ATOM 739 N N . GLN A 1 94 ? -0.851 -1.855 -5.879 1.00 96.69 94 GLN A N 1
ATOM 740 C CA . GLN A 1 94 ? -0.315 -1.400 -7.168 1.00 96.69 94 GLN A CA 1
ATOM 741 C C . GLN A 1 94 ? 1.220 -1.362 -7.168 1.00 96.69 94 GLN A C 1
ATOM 743 O O . GLN A 1 94 ? 1.834 -1.676 -8.187 1.00 96.69 94 GLN A O 1
ATOM 748 N N . PHE A 1 95 ? 1.842 -1.030 -6.031 1.00 96.19 95 PHE A N 1
ATOM 749 C CA . PHE A 1 95 ? 3.291 -1.109 -5.842 1.00 96.19 95 PHE A CA 1
ATOM 750 C C . PHE A 1 95 ? 3.795 -2.556 -5.965 1.00 96.19 95 PHE A C 1
ATOM 752 O O . PHE A 1 95 ? 4.691 -2.824 -6.760 1.00 96.19 95 PHE A O 1
ATOM 759 N N . ILE A 1 96 ? 3.174 -3.509 -5.265 1.00 95.12 96 ILE A N 1
ATOM 760 C CA . ILE A 1 96 ? 3.525 -4.939 -5.343 1.00 95.12 96 ILE A CA 1
ATOM 761 C C . ILE A 1 96 ? 3.309 -5.480 -6.756 1.00 95.12 96 ILE A C 1
ATOM 763 O O . ILE A 1 96 ? 4.169 -6.178 -7.291 1.00 95.12 96 ILE A O 1
ATOM 767 N N . ARG A 1 97 ? 2.184 -5.127 -7.389 1.00 94.88 97 ARG A N 1
ATOM 768 C CA . ARG A 1 97 ? 1.890 -5.497 -8.777 1.00 94.88 97 ARG A CA 1
ATOM 769 C C . ARG A 1 97 ? 2.958 -4.972 -9.728 1.00 94.88 97 ARG A C 1
ATOM 771 O O . ARG A 1 97 ? 3.325 -5.673 -10.660 1.00 94.88 97 ARG A O 1
ATOM 778 N N . LEU A 1 98 ? 3.452 -3.753 -9.525 1.00 93.69 98 LEU A N 1
ATOM 779 C CA . LEU A 1 98 ? 4.573 -3.243 -10.304 1.00 93.69 98 LEU A CA 1
ATOM 780 C C . LEU A 1 98 ? 5.818 -4.111 -10.085 1.00 93.69 98 LEU A C 1
ATOM 782 O O . LEU A 1 98 ? 6.408 -4.564 -11.063 1.00 93.69 98 LEU A O 1
ATOM 786 N N . LEU A 1 99 ? 6.189 -4.368 -8.827 1.00 92.38 99 LEU A N 1
ATOM 787 C CA . LEU A 1 99 ? 7.379 -5.154 -8.498 1.00 92.38 99 LEU A CA 1
ATOM 788 C C . LEU A 1 99 ? 7.344 -6.564 -9.097 1.00 92.38 99 LEU A C 1
ATOM 790 O O . LEU A 1 99 ? 8.364 -7.012 -9.609 1.00 92.38 99 LEU A O 1
ATOM 794 N N . SER A 1 100 ? 6.181 -7.219 -9.131 1.00 91.38 100 SER A N 1
ATOM 795 C CA . SER A 1 100 ? 6.042 -8.565 -9.704 1.00 91.38 100 SER A CA 1
ATOM 796 C C . SER A 1 100 ? 6.263 -8.638 -11.222 1.00 91.38 100 SER A C 1
ATOM 798 O O . SER A 1 100 ? 6.431 -9.733 -11.760 1.00 91.38 100 SER A O 1
ATOM 800 N N . HIS A 1 101 ? 6.270 -7.494 -11.918 1.00 90.12 101 HIS A N 1
ATOM 801 C CA . HIS A 1 101 ? 6.580 -7.406 -13.348 1.00 90.12 101 HIS A CA 1
ATOM 802 C C . HIS A 1 101 ? 8.024 -6.967 -13.623 1.00 90.12 101 HIS A C 1
ATOM 804 O O . HIS A 1 101 ? 8.484 -7.085 -14.761 1.00 90.12 101 HIS A O 1
ATOM 810 N N . LEU A 1 102 ? 8.734 -6.431 -12.627 1.00 87.75 102 LEU A N 1
ATOM 811 C CA . LEU A 1 102 ? 10.114 -5.994 -12.805 1.00 87.75 102 LEU A CA 1
ATOM 812 C C . LEU A 1 102 ? 11.053 -7.208 -12.902 1.00 87.75 102 LEU A C 1
ATOM 814 O O . LEU A 1 102 ? 10.803 -8.235 -12.272 1.00 87.75 102 LEU A O 1
ATOM 818 N N . PRO A 1 103 ? 12.150 -7.111 -13.678 1.00 84.19 103 PRO A N 1
ATOM 819 C CA . PRO A 1 103 ? 13.221 -8.100 -13.589 1.00 84.19 103 PRO A CA 1
ATOM 820 C C . PRO A 1 103 ? 13.805 -8.094 -12.172 1.00 84.19 103 PRO A C 1
ATOM 822 O O . PRO A 1 103 ? 13.702 -7.080 -11.488 1.00 84.19 103 PRO A O 1
ATOM 825 N N . THR A 1 104 ? 14.464 -9.169 -11.740 1.00 83.88 104 THR A N 1
ATOM 826 C CA . THR A 1 104 ? 15.163 -9.181 -10.446 1.00 83.88 104 THR A CA 1
ATOM 827 C C . THR A 1 104 ? 16.187 -8.038 -10.407 1.00 83.88 104 THR A C 1
ATOM 829 O O . THR A 1 104 ? 17.131 -8.009 -11.199 1.00 83.88 104 THR A O 1
ATOM 832 N N . ILE A 1 105 ? 15.954 -7.064 -9.522 1.00 80.44 105 ILE A N 1
ATOM 833 C CA . ILE A 1 105 ? 16.796 -5.877 -9.329 1.00 80.44 105 ILE A CA 1
ATOM 834 C C . ILE A 1 105 ? 17.706 -6.140 -8.130 1.00 80.44 105 ILE A C 1
ATOM 836 O O . ILE A 1 105 ? 17.218 -6.461 -7.044 1.00 80.44 105 ILE A O 1
ATOM 840 N N . THR A 1 106 ? 19.013 -6.003 -8.331 1.00 76.88 106 THR A N 1
ATOM 841 C CA . THR A 1 106 ? 20.013 -5.970 -7.259 1.00 76.88 106 THR A CA 1
ATOM 842 C C . THR A 1 106 ? 20.074 -4.576 -6.627 1.00 76.88 106 THR A C 1
ATOM 844 O O . THR A 1 106 ? 19.726 -3.587 -7.273 1.00 76.88 106 THR A O 1
ATOM 847 N N . ASP A 1 107 ? 20.514 -4.474 -5.372 1.00 74.50 107 ASP A N 1
ATOM 848 C CA . ASP A 1 107 ? 20.483 -3.214 -4.607 1.00 74.50 107 ASP A CA 1
ATOM 849 C C . ASP A 1 107 ? 21.208 -2.045 -5.302 1.00 74.50 107 ASP A C 1
ATOM 851 O O . ASP A 1 107 ? 20.776 -0.898 -5.212 1.00 74.50 107 ASP A O 1
ATOM 855 N N . ASP A 1 108 ? 22.268 -2.327 -6.063 1.00 80.19 108 ASP A N 1
ATOM 856 C CA . ASP A 1 108 ? 23.032 -1.345 -6.845 1.00 80.19 108 ASP A CA 1
ATOM 857 C C . ASP A 1 108 ? 22.265 -0.779 -8.054 1.00 80.19 108 ASP A C 1
ATOM 859 O O . ASP A 1 108 ? 22.588 0.300 -8.553 1.00 80.19 108 ASP A O 1
ATOM 863 N N . GLN A 1 109 ? 21.243 -1.492 -8.530 1.00 82.75 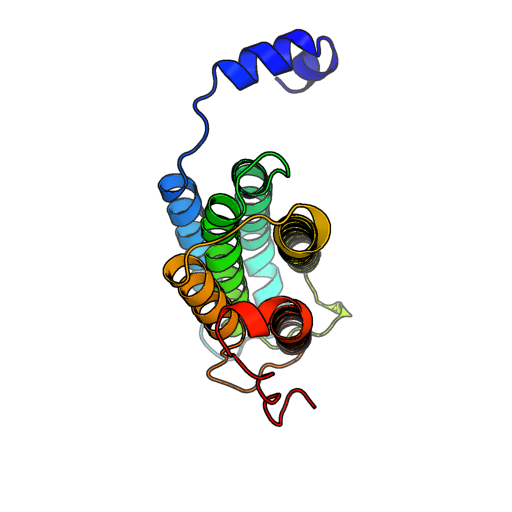109 GLN A N 1
ATOM 864 C CA . GLN A 1 109 ? 20.433 -1.120 -9.689 1.00 82.75 109 GLN A CA 1
ATOM 865 C C . GLN A 1 109 ? 19.073 -0.530 -9.312 1.00 82.75 109 GLN A C 1
ATOM 867 O O . GLN A 1 109 ? 18.312 -0.151 -10.207 1.00 82.75 109 GLN A O 1
ATOM 872 N N . LEU A 1 110 ? 18.755 -0.436 -8.017 1.00 85.94 110 LEU A N 1
ATOM 873 C CA . LEU A 1 110 ? 17.462 0.038 -7.541 1.00 85.94 110 LEU A CA 1
ATOM 874 C C . LEU A 1 110 ? 17.229 1.510 -7.930 1.00 85.94 110 LEU A C 1
ATOM 876 O O . LEU A 1 110 ? 17.944 2.405 -7.470 1.00 85.94 110 LEU A O 1
ATOM 880 N N . PRO A 1 111 ? 16.201 1.814 -8.746 1.00 89.12 111 PRO A N 1
ATOM 881 C CA . PRO A 1 111 ? 15.825 3.191 -9.025 1.00 89.12 111 PRO A CA 1
ATOM 882 C C . PRO A 1 111 ? 15.470 3.937 -7.735 1.00 89.12 111 PRO A C 1
ATOM 884 O O . PRO A 1 111 ? 14.582 3.517 -6.995 1.00 89.12 111 PRO A O 1
ATOM 887 N N . THR A 1 112 ? 16.080 5.103 -7.511 1.00 90.06 112 THR A N 1
ATOM 888 C CA . THR A 1 112 ? 15.827 5.941 -6.323 1.00 90.06 112 THR A CA 1
ATOM 889 C C . THR A 1 112 ? 14.346 6.281 -6.141 1.00 90.06 112 THR A C 1
ATOM 891 O O . THR A 1 112 ? 13.869 6.409 -5.020 1.00 90.06 112 THR A O 1
ATOM 894 N N . SER A 1 113 ? 13.588 6.406 -7.237 1.00 90.38 113 SER A N 1
ATOM 895 C CA . SER A 1 113 ? 12.144 6.637 -7.179 1.00 90.38 113 SER A CA 1
ATOM 896 C C . SER A 1 113 ? 11.372 5.454 -6.592 1.00 90.38 113 SER A C 1
ATOM 898 O O . SER A 1 113 ? 10.376 5.687 -5.914 1.00 90.38 113 SER A O 1
ATOM 900 N N . LEU A 1 114 ? 11.806 4.210 -6.830 1.00 91.81 114 LEU A N 1
ATOM 901 C CA . LEU A 1 114 ? 11.172 3.018 -6.260 1.00 91.81 114 LEU A CA 1
ATOM 902 C C . LEU A 1 114 ? 11.426 2.928 -4.759 1.00 91.81 114 LEU A C 1
ATOM 904 O O . LEU A 1 114 ? 10.462 2.782 -4.010 1.00 91.81 114 LEU A O 1
ATOM 908 N N . ASP A 1 115 ? 12.680 3.099 -4.327 1.00 92.50 115 ASP A N 1
ATOM 909 C CA . ASP A 1 115 ? 13.006 3.147 -2.897 1.00 92.50 115 ASP A CA 1
ATOM 910 C C . ASP A 1 115 ? 12.235 4.275 -2.201 1.00 92.50 115 ASP A C 1
ATOM 912 O O . ASP A 1 115 ? 11.521 4.039 -1.233 1.00 92.50 115 ASP A O 1
ATOM 916 N N . TYR A 1 116 ? 12.257 5.488 -2.756 1.00 93.81 116 TYR A N 1
ATOM 917 C CA . TYR A 1 116 ? 11.545 6.631 -2.185 1.00 93.81 116 TYR A CA 1
ATOM 918 C C . TYR A 1 116 ? 10.039 6.386 -2.007 1.00 93.81 116 TYR A C 1
ATOM 920 O O . TYR A 1 116 ? 9.466 6.729 -0.969 1.00 93.81 116 TYR A O 1
ATOM 928 N N . ILE A 1 117 ? 9.379 5.794 -3.008 1.00 95.12 117 ILE A N 1
ATOM 929 C CA . ILE A 1 117 ? 7.958 5.449 -2.896 1.00 95.12 117 ILE A CA 1
ATOM 930 C C . ILE A 1 117 ? 7.742 4.355 -1.857 1.00 95.12 117 ILE A C 1
ATOM 932 O O . ILE A 1 117 ? 6.789 4.448 -1.082 1.00 95.12 117 ILE A O 1
ATOM 936 N N . TRP A 1 118 ? 8.632 3.368 -1.789 1.00 96.00 118 TRP A N 1
ATOM 937 C CA . TRP A 1 118 ? 8.565 2.341 -0.762 1.00 96.00 118 TRP A CA 1
ATOM 938 C C . TRP A 1 118 ? 8.645 2.935 0.648 1.00 96.00 118 TRP A C 1
ATOM 940 O O . TRP A 1 118 ? 7.780 2.654 1.477 1.00 96.00 118 TRP A O 1
ATOM 950 N N . GLN A 1 119 ? 9.595 3.843 0.900 1.00 95.94 119 GLN A N 1
ATOM 951 C CA . GLN A 1 119 ? 9.690 4.558 2.179 1.00 95.94 119 GLN A CA 1
ATOM 952 C C . GLN A 1 119 ? 8.392 5.298 2.520 1.00 95.94 119 GLN A C 1
ATOM 954 O O . GLN A 1 119 ? 7.926 5.242 3.656 1.00 95.94 119 GLN A O 1
ATOM 959 N N . LYS A 1 120 ? 7.761 5.957 1.540 1.00 95.50 120 LYS A N 1
ATOM 960 C CA . LYS A 1 120 ? 6.480 6.648 1.748 1.00 95.50 120 LYS A CA 1
ATOM 961 C C . LYS A 1 120 ? 5.335 5.707 2.103 1.00 95.50 120 LYS A C 1
ATOM 963 O O . LYS A 1 120 ? 4.515 6.051 2.956 1.00 95.50 120 LYS A O 1
ATOM 968 N N . ILE A 1 121 ? 5.255 4.555 1.442 1.00 97.12 121 ILE A N 1
ATOM 969 C CA . ILE A 1 121 ? 4.233 3.542 1.725 1.00 97.12 121 ILE A CA 1
ATOM 970 C C . ILE A 1 121 ? 4.448 2.979 3.132 1.00 97.12 121 ILE A C 1
ATOM 972 O O . ILE A 1 121 ? 3.501 2.955 3.917 1.00 97.12 121 ILE A O 1
ATOM 976 N N . ARG A 1 122 ? 5.692 2.627 3.488 1.00 96.38 122 ARG A N 1
ATOM 977 C CA . ARG A 1 122 ? 6.053 2.165 4.838 1.00 96.38 122 ARG A CA 1
ATOM 978 C C . ARG A 1 122 ? 5.694 3.185 5.911 1.00 96.38 122 ARG A C 1
ATOM 980 O O . ARG A 1 122 ? 5.034 2.829 6.883 1.00 96.38 122 ARG A O 1
ATOM 987 N N . GLN A 1 123 ? 6.056 4.452 5.710 1.00 95.69 123 GLN A N 1
ATOM 988 C CA . GLN A 1 123 ? 5.708 5.517 6.649 1.00 95.69 123 GLN A CA 1
ATOM 989 C C . GLN A 1 123 ? 4.189 5.659 6.792 1.00 95.69 123 GLN A C 1
ATOM 991 O O . GLN A 1 123 ? 3.686 5.736 7.906 1.00 95.69 123 GLN A O 1
ATOM 996 N N . SER A 1 124 ? 3.447 5.622 5.680 1.00 96.38 124 SER A N 1
ATOM 997 C CA . SER A 1 124 ? 1.984 5.740 5.711 1.00 96.38 124 SER A CA 1
ATOM 998 C C . SER A 1 124 ? 1.334 4.602 6.501 1.00 96.38 124 SER A C 1
ATOM 1000 O O . SER A 1 124 ? 0.417 4.852 7.280 1.00 96.38 124 SER A O 1
ATOM 1002 N N . TRP A 1 125 ? 1.824 3.369 6.341 1.00 97.12 125 TRP A N 1
ATOM 1003 C CA . TRP A 1 125 ? 1.386 2.225 7.141 1.00 97.12 125 TRP A CA 1
ATOM 1004 C C . TRP A 1 125 ? 1.748 2.365 8.617 1.00 97.12 125 TRP A C 1
ATOM 1006 O O . TRP A 1 125 ? 0.895 2.111 9.463 1.00 97.12 125 TRP A O 1
ATOM 1016 N N . SER A 1 126 ? 2.972 2.794 8.933 1.00 95.31 126 SER A N 1
ATOM 1017 C CA . SER A 1 126 ? 3.402 3.020 10.316 1.00 95.31 126 SER A CA 1
ATOM 1018 C C . SER A 1 126 ? 2.546 4.085 10.998 1.00 95.31 126 SER A C 1
ATOM 1020 O O . SER A 1 126 ? 2.065 3.869 12.105 1.00 95.31 126 SER A O 1
ATOM 1022 N N . ASP A 1 127 ? 2.307 5.218 10.337 1.00 95.75 127 ASP A N 1
ATOM 1023 C CA . ASP A 1 127 ? 1.495 6.308 10.882 1.00 95.75 127 ASP A CA 1
ATOM 1024 C C . ASP A 1 127 ? 0.026 5.905 11.034 1.00 95.75 127 ASP A C 1
ATOM 1026 O O . ASP A 1 127 ? -0.679 6.403 11.911 1.00 95.75 127 ASP A O 1
ATOM 1030 N N . TRP A 1 128 ? -0.477 5.057 10.136 1.00 96.50 128 TRP A N 1
ATOM 1031 C CA . TRP A 1 128 ? -1.820 4.492 10.231 1.00 96.50 128 TRP A CA 1
ATOM 1032 C C . TRP A 1 128 ? -1.937 3.519 11.401 1.00 96.50 128 TRP A C 1
ATOM 1034 O O . TRP A 1 128 ? -2.867 3.631 12.197 1.00 96.50 128 TRP A O 1
ATOM 1044 N N . PHE A 1 129 ? -0.964 2.619 11.543 1.00 95.06 129 PHE A N 1
ATOM 1045 C CA . PHE A 1 129 ? -0.919 1.651 12.627 1.00 95.06 129 PHE A CA 1
ATOM 1046 C C . PHE A 1 129 ? -0.825 2.341 13.991 1.00 95.06 129 PHE A C 1
ATOM 1048 O O . PHE A 1 129 ? -1.660 2.083 14.851 1.00 95.06 129 PHE A O 1
ATOM 1055 N N . ASN A 1 130 ? 0.108 3.284 14.149 1.00 93.75 130 ASN A N 1
ATOM 1056 C CA . ASN A 1 130 ? 0.290 4.042 15.389 1.00 93.75 130 ASN A CA 1
ATOM 1057 C C . ASN A 1 130 ? -0.977 4.815 15.782 1.00 93.75 130 ASN A C 1
ATOM 1059 O O . ASN A 1 130 ? -1.304 4.902 16.959 1.00 93.75 130 ASN A O 1
ATOM 1063 N N . GLN A 1 131 ? -1.713 5.355 14.803 1.00 94.81 131 GLN A N 1
ATOM 1064 C CA . GLN A 1 131 ? -2.985 6.025 15.072 1.00 94.81 131 GLN A CA 1
ATOM 1065 C C . GLN A 1 131 ? -4.039 5.045 15.603 1.00 94.81 131 GLN A C 1
ATOM 1067 O O . GLN A 1 131 ? -4.777 5.390 16.518 1.00 94.81 131 GLN A O 1
ATOM 1072 N N . ILE A 1 132 ? -4.148 3.841 15.034 1.00 94.19 132 ILE A N 1
ATOM 1073 C CA . ILE A 1 132 ? -5.129 2.852 15.505 1.00 94.19 132 ILE A CA 1
ATOM 1074 C C . ILE A 1 132 ? -4.742 2.318 16.876 1.00 94.19 132 ILE A C 1
ATOM 1076 O O . ILE A 1 132 ? -5.612 2.205 17.734 1.00 94.19 132 ILE A O 1
ATOM 1080 N N . ASP A 1 133 ? -3.465 2.005 17.070 1.00 92.56 133 ASP A N 1
ATOM 1081 C CA . ASP A 1 133 ? -2.941 1.530 18.343 1.00 92.56 133 ASP A CA 1
ATOM 1082 C C . ASP A 1 133 ? -3.234 2.538 19.463 1.00 92.56 133 ASP A C 1
ATOM 1084 O O . ASP A 1 133 ? -3.860 2.179 20.455 1.00 92.56 133 ASP A O 1
ATOM 1088 N N . ASP A 1 134 ? -2.929 3.823 19.251 1.00 93.62 134 ASP A N 1
ATOM 1089 C CA . ASP A 1 134 ? -3.250 4.887 20.208 1.00 93.62 134 ASP A CA 1
ATOM 1090 C C . ASP A 1 134 ? -4.763 5.036 20.431 1.00 93.62 134 ASP A C 1
ATOM 1092 O O . ASP A 1 134 ? -5.235 5.082 21.570 1.00 93.62 134 ASP A O 1
ATOM 1096 N N . ASN A 1 135 ? -5.550 5.039 19.350 1.00 93.62 135 ASN A N 1
ATOM 1097 C CA . ASN A 1 135 ? -7.003 5.149 19.433 1.00 93.62 135 ASN A CA 1
ATOM 1098 C C . ASN A 1 135 ? -7.610 4.013 20.274 1.00 93.62 135 ASN A C 1
ATOM 1100 O O . ASN A 1 135 ? -8.449 4.279 21.129 1.00 93.62 135 ASN A O 1
ATOM 1104 N N . VAL A 1 136 ? -7.205 2.760 20.054 1.00 92.88 136 VAL A N 1
ATOM 1105 C CA . VAL A 1 136 ? -7.770 1.597 20.758 1.00 92.88 136 VAL A CA 1
ATOM 1106 C C . VAL A 1 136 ? -7.197 1.470 22.166 1.00 92.88 136 VAL A C 1
ATOM 1108 O O . VAL A 1 136 ? -7.960 1.381 23.127 1.00 92.88 136 VAL A O 1
ATOM 1111 N N . ASN A 1 137 ? -5.870 1.464 22.296 1.00 90.50 137 ASN A N 1
ATOM 1112 C CA . ASN A 1 137 ? -5.198 1.079 23.535 1.00 90.50 137 ASN A CA 1
ATOM 1113 C C . ASN A 1 137 ? -5.070 2.237 24.535 1.00 90.50 137 ASN A C 1
ATOM 1115 O O . ASN A 1 137 ? -5.084 1.983 25.738 1.00 90.50 137 ASN A O 1
ATOM 1119 N N . ASN A 1 138 ? -5.013 3.495 24.075 1.00 91.81 138 ASN A N 1
ATOM 1120 C CA . ASN A 1 138 ? -4.886 4.662 24.960 1.00 91.81 138 ASN A CA 1
ATOM 1121 C C . ASN A 1 138 ? -6.178 5.484 25.066 1.00 91.81 138 ASN A C 1
ATOM 1123 O O . ASN A 1 138 ? -6.496 5.984 26.144 1.00 91.81 138 ASN A O 1
ATOM 1127 N N . GLN A 1 139 ? -6.930 5.632 23.970 1.00 93.31 139 GLN A N 1
ATOM 1128 C CA . GLN A 1 139 ? -8.138 6.472 23.940 1.00 93.31 139 GLN A CA 1
ATOM 1129 C C . GLN A 1 139 ? -9.449 5.683 24.105 1.00 93.31 139 GLN A C 1
ATOM 1131 O O . GLN A 1 139 ? -10.509 6.289 24.266 1.00 93.31 139 GLN A O 1
ATOM 1136 N N . GLY A 1 140 ? -9.405 4.345 24.072 1.00 88.50 140 GLY A N 1
ATOM 1137 C CA . GLY A 1 140 ? -10.589 3.488 24.206 1.00 88.50 140 GLY A CA 1
ATOM 1138 C C . GLY A 1 140 ? -11.578 3.594 23.038 1.00 88.50 140 GLY A C 1
ATOM 1139 O O . GLY A 1 140 ? -12.764 3.301 23.198 1.00 88.50 140 GLY A O 1
ATOM 1140 N N . ALA A 1 141 ? -11.121 4.039 21.867 1.00 91.00 141 ALA A N 1
ATOM 1141 C CA . ALA A 1 141 ? -11.933 4.115 20.664 1.00 91.00 141 ALA A CA 1
ATOM 1142 C C . ALA A 1 141 ? -12.372 2.717 20.213 1.00 91.00 141 ALA A C 1
ATOM 1144 O O . ALA A 1 141 ? -11.600 1.756 20.224 1.00 91.00 141 ALA A O 1
ATOM 1145 N N . MET A 1 142 ? -13.618 2.619 19.755 1.00 88.38 142 MET A N 1
ATOM 1146 C CA . MET A 1 142 ? -14.196 1.372 19.265 1.00 88.38 142 MET A CA 1
ATOM 1147 C C . MET A 1 142 ? -14.382 1.433 17.751 1.00 88.38 142 MET A C 1
ATOM 1149 O O . MET A 1 142 ? -15.037 2.335 17.229 1.00 88.38 142 MET A O 1
ATOM 1153 N N . PHE A 1 143 ? -13.855 0.431 17.051 1.00 92.12 143 PHE A N 1
ATOM 1154 C CA . PHE A 1 143 ? -14.125 0.205 15.633 1.00 92.12 143 PHE A CA 1
ATOM 1155 C C . PHE A 1 143 ? -15.130 -0.931 15.470 1.00 92.12 143 PHE A C 1
ATOM 1157 O O . PHE A 1 143 ? -15.144 -1.883 16.251 1.00 92.12 143 PHE A O 1
ATOM 1164 N N . SER A 1 144 ? -15.981 -0.853 14.446 1.00 92.12 144 SER A N 1
ATOM 1165 C CA . SER A 1 144 ? -16.890 -1.958 14.151 1.00 92.12 144 SER A CA 1
ATOM 1166 C C . SER A 1 144 ? -16.102 -3.201 13.733 1.00 92.12 144 SER A C 1
ATOM 1168 O O . SER A 1 144 ? -15.089 -3.112 13.033 1.00 92.12 144 SER A O 1
ATOM 1170 N N . ALA A 1 145 ? -16.616 -4.380 14.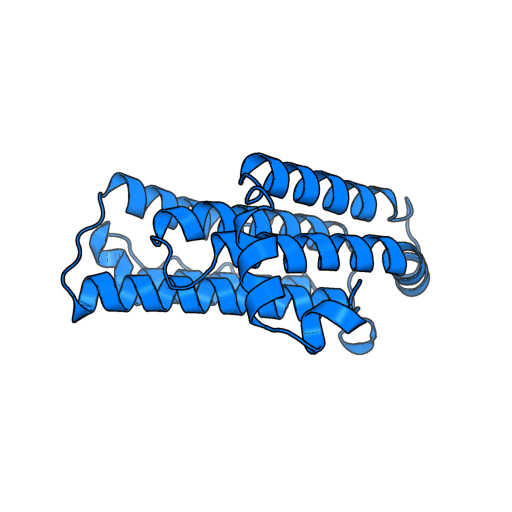086 1.00 90.19 145 ALA A N 1
ATOM 1171 C CA . ALA A 1 145 ? -16.028 -5.648 13.656 1.00 90.19 145 ALA A CA 1
ATOM 1172 C C . ALA A 1 145 ? -15.896 -5.736 12.123 1.00 90.19 145 ALA A C 1
ATOM 1174 O O . ALA A 1 145 ? -14.909 -6.260 11.618 1.00 90.19 145 ALA A O 1
ATOM 1175 N N . SER A 1 146 ? -16.845 -5.161 11.375 1.00 93.62 146 SER A N 1
ATOM 1176 C CA . SER A 1 146 ? -16.800 -5.110 9.908 1.00 93.62 146 SER A CA 1
ATOM 1177 C C . SER A 1 146 ? -15.604 -4.321 9.362 1.00 93.62 146 SER A C 1
ATOM 1179 O O . SER A 1 146 ? -14.976 -4.751 8.393 1.00 93.62 146 SER A O 1
ATOM 1181 N N . ILE A 1 147 ? -15.257 -3.187 9.981 1.00 94.94 147 ILE A N 1
ATOM 1182 C CA . ILE A 1 147 ? -14.098 -2.376 9.584 1.00 94.94 147 ILE A CA 1
ATOM 1183 C C . ILE A 1 147 ? -12.808 -3.126 9.911 1.00 94.94 147 ILE A C 1
ATOM 1185 O O . ILE A 1 147 ? -11.939 -3.245 9.051 1.00 94.94 147 ILE A O 1
ATOM 1189 N N . LEU A 1 148 ? -12.711 -3.697 11.113 1.00 94.12 148 LEU A N 1
ATOM 1190 C CA . LEU A 1 148 ? -11.534 -4.459 11.535 1.00 94.12 148 LEU A CA 1
ATOM 1191 C C . LEU A 1 148 ? -11.294 -5.688 10.647 1.00 94.12 148 LEU A C 1
ATOM 1193 O O . LEU A 1 148 ? -10.163 -5.945 10.246 1.00 94.12 148 LEU A O 1
ATOM 1197 N N . GLN A 1 149 ? -12.353 -6.410 10.271 1.00 93.75 149 GLN A N 1
ATOM 1198 C CA . GLN A 1 149 ? -12.266 -7.517 9.315 1.00 93.75 149 GLN A CA 1
ATOM 1199 C C . GLN A 1 149 ? -11.842 -7.047 7.919 1.00 93.75 149 GLN A C 1
ATOM 1201 O O . GLN A 1 149 ? -11.054 -7.723 7.260 1.00 93.75 149 GLN A O 1
ATOM 1206 N N . THR A 1 150 ? -12.322 -5.881 7.476 1.00 95.81 150 THR A N 1
ATOM 1207 C CA . THR A 1 150 ? -11.895 -5.276 6.204 1.00 95.81 150 THR A CA 1
ATOM 1208 C C . THR A 1 150 ? -10.401 -4.954 6.228 1.00 95.81 150 THR A C 1
ATOM 1210 O O . THR A 1 150 ? -9.696 -5.244 5.262 1.00 95.81 150 THR A O 1
ATOM 1213 N N . TRP A 1 151 ? -9.897 -4.412 7.339 1.00 96.31 151 TRP A N 1
ATOM 1214 C CA . TRP A 1 151 ? -8.471 -4.139 7.512 1.00 96.31 151 TRP A CA 1
ATOM 1215 C C . TRP A 1 151 ? -7.639 -5.413 7.548 1.00 96.31 151 TRP A C 1
ATOM 1217 O O . TRP A 1 151 ? -6.666 -5.510 6.807 1.00 96.31 151 TRP A O 1
ATOM 1227 N N . ALA A 1 152 ? -8.054 -6.408 8.333 1.00 95.12 152 ALA A N 1
ATOM 1228 C CA . ALA A 1 152 ? -7.380 -7.700 8.404 1.00 95.12 152 ALA A CA 1
ATOM 1229 C C . ALA A 1 152 ? -7.282 -8.357 7.019 1.00 95.12 152 ALA A C 1
ATOM 1231 O O . ALA A 1 152 ? -6.202 -8.768 6.603 1.00 95.12 152 ALA A O 1
ATOM 1232 N N . LYS A 1 153 ? -8.388 -8.370 6.263 1.00 96.00 153 LYS A N 1
ATOM 1233 C CA . LYS A 1 153 ? -8.411 -8.890 4.893 1.00 96.00 153 LYS A CA 1
ATOM 1234 C C . LYS A 1 153 ? -7.474 -8.108 3.972 1.00 96.00 153 LYS A C 1
ATOM 1236 O O . LYS A 1 153 ? -6.714 -8.715 3.230 1.00 96.00 153 LYS A O 1
ATOM 1241 N N . GLY A 1 154 ? -7.492 -6.777 4.019 1.00 96.88 154 GLY A N 1
ATOM 1242 C CA . GLY A 1 154 ? -6.608 -5.974 3.174 1.00 96.88 154 GLY 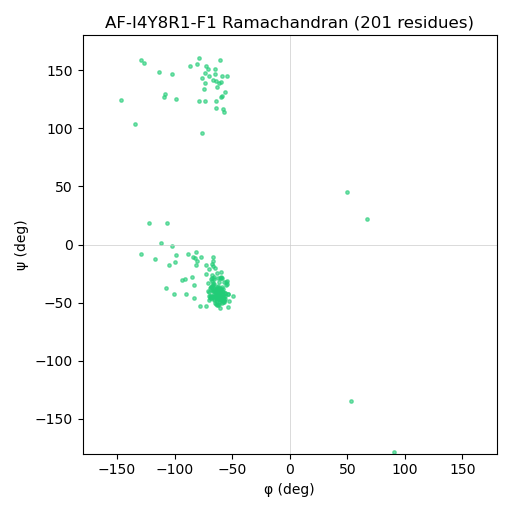A CA 1
ATOM 1243 C C . GLY A 1 154 ? -5.123 -6.110 3.545 1.00 96.88 154 GLY A C 1
ATOM 1244 O O . GLY A 1 154 ? -4.283 -6.069 2.651 1.00 96.88 154 GLY A O 1
ATOM 1245 N N . LEU A 1 155 ? -4.795 -6.328 4.825 1.00 96.56 155 LEU A N 1
ATOM 1246 C CA . LEU A 1 155 ? -3.439 -6.666 5.282 1.00 96.56 155 LEU A CA 1
ATOM 1247 C C . LEU A 1 155 ? -3.002 -8.057 4.799 1.00 96.56 155 LEU A C 1
ATOM 1249 O O . LEU A 1 155 ? -1.837 -8.251 4.456 1.00 96.56 155 LEU A O 1
ATOM 1253 N N . ASP A 1 156 ? -3.922 -9.019 4.733 1.00 95.88 156 ASP A N 1
ATOM 1254 C CA . ASP A 1 156 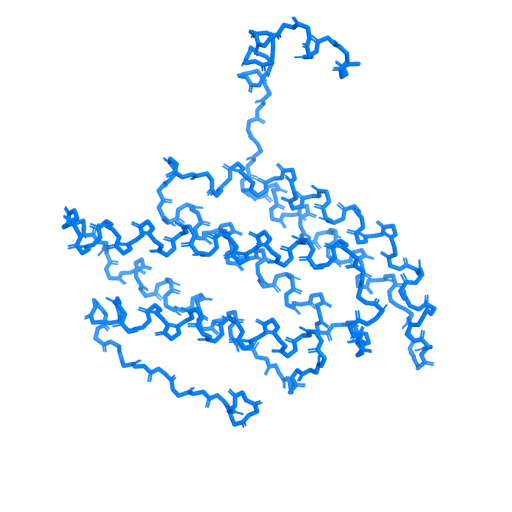? -3.645 -10.321 4.124 1.00 95.88 156 ASP A CA 1
ATOM 1255 C C . ASP A 1 156 ? -3.411 -10.198 2.618 1.00 95.88 156 ASP A C 1
ATOM 1257 O O . ASP A 1 156 ? -2.458 -10.776 2.103 1.00 95.88 156 ASP A O 1
ATOM 1261 N N . GLU A 1 157 ? -4.239 -9.423 1.914 1.00 96.50 157 GLU A N 1
ATOM 1262 C CA . GLU A 1 157 ? -4.127 -9.204 0.466 1.00 96.50 157 GLU A CA 1
ATOM 1263 C C . GLU A 1 157 ? -2.762 -8.620 0.075 1.00 96.50 157 GLU A C 1
ATOM 1265 O O . GLU A 1 157 ? -2.156 -9.083 -0.889 1.00 96.50 157 GLU A O 1
ATOM 1270 N N . ILE A 1 158 ? -2.232 -7.651 0.832 1.00 96.62 158 ILE A N 1
ATOM 1271 C CA . ILE A 1 158 ? -0.911 -7.066 0.537 1.00 96.62 158 ILE A CA 1
ATOM 1272 C C . ILE A 1 158 ? 0.255 -8.011 0.860 1.00 96.62 158 ILE A C 1
ATOM 1274 O O . ILE A 1 158 ? 1.348 -7.790 0.359 1.00 96.62 158 ILE A O 1
ATOM 1278 N N . CYS A 1 159 ? 0.055 -9.052 1.672 1.00 95.31 159 CYS A N 1
ATOM 1279 C CA . CYS A 1 159 ? 1.100 -10.040 1.970 1.00 95.31 159 CYS A CA 1
ATOM 1280 C C . CYS A 1 159 ? 1.124 -11.205 0.966 1.00 95.31 159 CYS A C 1
ATOM 1282 O O . CYS A 1 159 ? 2.011 -12.059 1.031 1.00 95.31 159 CYS A O 1
ATOM 1284 N N . GLN A 1 160 ? 0.140 -11.293 0.068 1.00 91.06 160 GLN A N 1
ATOM 1285 C CA . GLN A 1 160 ? 0.054 -12.377 -0.905 1.00 91.06 160 GLN A CA 1
ATOM 1286 C C . GLN A 1 160 ? 1.065 -12.184 -2.042 1.00 91.06 160 GLN A C 1
ATOM 1288 O O . GLN A 1 160 ? 1.333 -11.073 -2.504 1.00 91.06 160 GLN A O 1
ATOM 1293 N N . SER A 1 161 ? 1.631 -13.299 -2.502 1.00 84.94 161 SER A N 1
ATOM 1294 C CA . SER A 1 161 ? 2.515 -13.349 -3.664 1.00 84.94 161 SER A CA 1
ATOM 1295 C C . SER A 1 161 ? 2.315 -14.673 -4.393 1.00 84.94 161 SER A C 1
ATOM 1297 O O . SER A 1 161 ? 2.482 -15.732 -3.792 1.00 84.94 161 SER A O 1
ATOM 1299 N N . ASP A 1 162 ? 1.987 -14.618 -5.686 1.00 82.00 162 ASP A N 1
ATOM 1300 C CA . ASP A 1 162 ? 1.767 -15.816 -6.517 1.00 82.00 162 ASP A CA 1
ATOM 1301 C C . ASP A 1 162 ? 3.052 -16.626 -6.740 1.00 82.00 162 ASP A C 1
ATOM 1303 O O . ASP A 1 162 ? 3.023 -17.827 -7.005 1.00 82.00 162 ASP A O 1
ATOM 1307 N N . LYS A 1 163 ? 4.198 -15.946 -6.675 1.00 85.19 163 LYS A N 1
ATOM 1308 C CA . LYS A 1 163 ? 5.535 -16.518 -6.839 1.00 85.19 163 LYS A CA 1
ATOM 1309 C C . LYS A 1 163 ? 6.392 -16.132 -5.648 1.00 85.19 163 LYS A C 1
ATOM 1311 O O . LYS A 1 163 ? 6.145 -15.099 -5.024 1.00 85.19 163 LYS A O 1
ATOM 1316 N N . THR A 1 164 ? 7.423 -16.925 -5.370 1.00 88.88 164 THR A N 1
ATOM 1317 C CA . THR A 1 164 ? 8.454 -16.534 -4.407 1.00 88.88 164 THR A CA 1
ATOM 1318 C C . THR A 1 164 ? 9.081 -15.220 -4.876 1.00 88.88 164 THR A C 1
ATOM 1320 O O . THR A 1 164 ? 9.625 -15.185 -5.982 1.00 88.88 164 THR A O 1
ATOM 1323 N N . PRO A 1 165 ? 8.949 -14.130 -4.102 1.00 89.69 165 PRO A N 1
ATOM 1324 C CA . PRO A 1 165 ? 9.524 -12.852 -4.479 1.00 89.69 165 PRO A CA 1
ATOM 1325 C C . PRO A 1 165 ? 11.052 -12.918 -4.360 1.00 89.69 165 PRO A C 1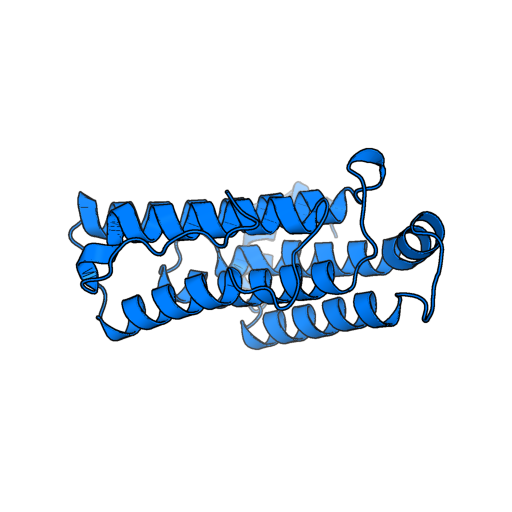
ATOM 1327 O O . PRO A 1 165 ? 11.590 -13.653 -3.534 1.00 89.69 165 PRO A O 1
ATOM 1330 N N . GLU A 1 166 ? 11.752 -12.128 -5.170 1.00 88.88 166 GLU A N 1
ATOM 1331 C CA . GLU A 1 166 ? 13.218 -12.065 -5.188 1.00 88.88 166 GLU A CA 1
ATOM 1332 C C . GLU A 1 166 ? 13.715 -10.618 -5.086 1.00 88.88 166 GLU A C 1
ATOM 1334 O O . GLU A 1 166 ? 12.994 -9.666 -5.404 1.00 88.88 166 GLU A O 1
ATOM 1339 N N . GLY A 1 167 ? 14.968 -10.451 -4.655 1.00 88.56 167 GLY A N 1
ATOM 1340 C CA . GLY A 1 167 ? 15.636 -9.150 -4.571 1.00 88.56 167 GLY A CA 1
ATOM 1341 C C . GLY A 1 167 ? 14.824 -8.120 -3.781 1.00 88.56 167 GLY A C 1
ATOM 1342 O O . GLY A 1 167 ? 14.254 -8.424 -2.733 1.00 88.56 167 GLY A O 1
ATOM 1343 N N . PHE A 1 168 ? 14.721 -6.904 -4.318 1.00 90.25 168 PHE A N 1
ATOM 1344 C CA . PHE A 1 168 ? 13.971 -5.815 -3.684 1.00 90.25 168 PHE A CA 1
ATOM 1345 C C . PHE A 1 168 ? 12.492 -6.150 -3.406 1.00 90.25 168 PHE A C 1
ATOM 1347 O O . PHE A 1 168 ? 11.932 -5.693 -2.407 1.00 90.25 168 PHE A O 1
ATOM 1354 N N . HIS A 1 169 ? 11.850 -6.973 -4.248 1.00 91.75 169 HIS A N 1
ATOM 1355 C CA . HIS A 1 169 ? 10.465 -7.401 -4.020 1.00 91.75 169 HIS A CA 1
ATOM 1356 C C . HIS A 1 169 ? 10.342 -8.284 -2.779 1.00 91.75 169 HIS A C 1
ATOM 1358 O O . HIS A 1 169 ? 9.409 -8.090 -1.999 1.00 91.75 169 HIS A O 1
ATOM 1364 N N . ALA A 1 170 ? 11.303 -9.181 -2.547 1.00 92.44 170 ALA A N 1
ATOM 1365 C CA . ALA A 1 170 ? 11.328 -10.015 -1.348 1.00 92.44 170 ALA A CA 1
ATOM 1366 C C . ALA A 1 170 ? 11.436 -9.163 -0.080 1.00 92.44 170 ALA A C 1
ATOM 1368 O O . ALA A 1 170 ? 10.645 -9.343 0.844 1.00 92.44 170 ALA A O 1
ATOM 1369 N N . SER A 1 171 ? 12.344 -8.181 -0.070 1.00 92.62 171 SER A N 1
ATOM 1370 C CA . SER A 1 171 ? 12.517 -7.258 1.058 1.00 92.62 171 SER A CA 1
ATOM 1371 C C . SER A 1 171 ? 11.233 -6.485 1.371 1.00 92.62 171 SER A C 1
ATOM 1373 O O . SER A 1 171 ? 10.812 -6.433 2.525 1.00 92.62 171 SER A O 1
ATOM 1375 N N . CYS A 1 172 ? 10.555 -5.954 0.346 1.00 94.31 172 CYS A N 1
ATOM 1376 C CA . CYS A 1 172 ? 9.274 -5.268 0.536 1.00 94.31 172 CYS A CA 1
ATOM 1377 C C . CYS A 1 172 ? 8.199 -6.209 1.099 1.00 94.31 172 CYS A C 1
ATOM 1379 O O . CYS A 1 172 ? 7.432 -5.814 1.972 1.00 94.31 172 CYS A O 1
ATOM 1381 N N . GLN A 1 173 ? 8.135 -7.458 0.630 1.00 94.94 173 GLN A N 1
ATOM 1382 C CA . GLN A 1 173 ? 7.148 -8.418 1.125 1.00 94.94 173 GLN A CA 1
ATOM 1383 C C . GLN A 1 173 ? 7.418 -8.846 2.574 1.00 94.94 173 GLN A C 1
ATOM 1385 O O . GLN A 1 173 ? 6.478 -8.979 3.355 1.00 94.94 173 GLN A O 1
ATOM 1390 N N . ILE A 1 174 ? 8.685 -9.010 2.966 1.00 95.25 174 ILE A N 1
ATOM 1391 C CA . ILE A 1 174 ? 9.064 -9.289 4.361 1.00 95.25 174 ILE A CA 1
ATOM 1392 C C . ILE A 1 174 ? 8.593 -8.156 5.280 1.00 95.25 174 ILE A C 1
ATOM 1394 O O . ILE A 1 174 ? 7.991 -8.417 6.321 1.00 95.25 174 ILE A O 1
ATOM 1398 N N . ASP A 1 175 ? 8.802 -6.903 4.882 1.00 95.81 175 ASP A N 1
ATOM 1399 C CA . ASP A 1 175 ? 8.332 -5.737 5.632 1.00 95.81 175 ASP A CA 1
ATOM 1400 C C . ASP A 1 175 ? 6.803 -5.706 5.787 1.00 95.81 175 ASP A C 1
ATOM 1402 O O . ASP A 1 175 ? 6.302 -5.381 6.863 1.00 95.81 175 ASP A O 1
ATOM 1406 N N . LEU A 1 176 ? 6.046 -6.069 4.745 1.00 96.62 176 LEU A N 1
ATOM 1407 C CA . LEU A 1 176 ? 4.580 -6.149 4.812 1.00 96.62 176 LEU A CA 1
ATOM 1408 C C . LEU A 1 176 ? 4.107 -7.280 5.726 1.00 96.62 176 LEU A C 1
ATOM 1410 O O . LEU A 1 176 ? 3.169 -7.097 6.503 1.00 96.62 176 LEU A O 1
ATOM 1414 N N . ILE A 1 177 ? 4.790 -8.424 5.697 1.00 96.25 177 ILE A N 1
ATOM 1415 C CA . ILE A 1 177 ? 4.534 -9.527 6.626 1.00 96.25 177 ILE A CA 1
ATOM 1416 C C . ILE A 1 177 ? 4.807 -9.075 8.064 1.00 96.25 177 ILE A C 1
ATOM 1418 O O . ILE A 1 177 ? 3.981 -9.331 8.940 1.00 96.25 177 ILE A O 1
ATOM 1422 N N . ASN A 1 178 ? 5.916 -8.369 8.309 1.00 95.50 178 ASN A N 1
ATOM 1423 C CA . ASN A 1 178 ? 6.242 -7.805 9.622 1.00 95.50 178 ASN A CA 1
ATOM 1424 C C . ASN A 1 178 ? 5.167 -6.815 10.088 1.00 95.50 178 ASN A C 1
ATOM 1426 O O . ASN A 1 178 ? 4.721 -6.891 11.232 1.00 95.50 178 ASN A O 1
ATOM 1430 N N . LEU A 1 179 ? 4.713 -5.924 9.201 1.00 95.31 179 LEU A N 1
ATOM 1431 C CA . LEU A 1 179 ? 3.631 -4.978 9.473 1.00 95.31 179 LEU A CA 1
ATOM 1432 C C . LEU A 1 179 ? 2.347 -5.707 9.890 1.00 95.31 179 LEU A C 1
ATOM 1434 O O . LEU A 1 179 ? 1.746 -5.360 10.907 1.00 95.31 179 LEU A O 1
ATOM 1438 N N . ARG A 1 180 ? 1.938 -6.731 9.133 1.00 95.75 180 ARG A N 1
ATOM 1439 C CA . ARG A 1 180 ? 0.747 -7.526 9.444 1.00 95.75 180 ARG A CA 1
ATOM 1440 C C . ARG A 1 180 ? 0.887 -8.260 10.775 1.00 95.75 180 ARG A C 1
ATOM 1442 O O . ARG A 1 180 ? -0.040 -8.217 11.573 1.00 95.75 180 ARG A O 1
ATOM 1449 N N . GLN A 1 181 ? 2.032 -8.886 11.043 1.00 94.25 181 GLN A N 1
ATOM 1450 C CA . GLN A 1 181 ? 2.264 -9.580 12.313 1.00 94.25 181 GLN A CA 1
ATOM 1451 C C . GLN A 1 181 ? 2.248 -8.621 13.505 1.00 94.25 181 GLN A C 1
ATOM 1453 O O . GLN A 1 181 ? 1.684 -8.948 14.547 1.00 94.25 181 GLN A O 1
ATOM 1458 N N . ASN A 1 182 ? 2.813 -7.422 13.346 1.00 93.56 182 ASN A N 1
ATOM 1459 C CA . ASN A 1 182 ? 2.732 -6.383 14.365 1.00 93.56 182 ASN A CA 1
ATOM 1460 C C . ASN A 1 182 ? 1.274 -5.961 14.612 1.00 93.56 182 ASN A C 1
ATOM 1462 O O . ASN A 1 182 ? 0.853 -5.809 15.756 1.00 93.56 182 ASN A O 1
ATOM 1466 N N . TRP A 1 183 ? 0.473 -5.837 13.552 1.00 93.75 183 TRP A N 1
ATOM 1467 C CA . TRP A 1 183 ? -0.955 -5.558 13.688 1.00 93.75 183 TRP A CA 1
ATOM 1468 C C . TRP A 1 183 ? -1.708 -6.681 14.410 1.00 93.75 183 TRP A C 1
ATOM 1470 O O . TRP A 1 183 ? -2.446 -6.411 15.355 1.00 93.75 183 TRP A O 1
ATOM 1480 N N . GLU A 1 184 ? -1.481 -7.940 14.031 1.00 94.12 184 GLU A N 1
ATOM 1481 C CA . GLU A 1 184 ? -2.102 -9.103 14.678 1.00 94.12 184 GLU A CA 1
ATOM 1482 C C . GLU A 1 184 ? -1.717 -9.195 16.162 1.00 94.12 184 GLU A C 1
ATOM 1484 O O . GLU A 1 184 ? -2.576 -9.449 17.001 1.00 94.12 184 GLU A O 1
ATOM 1489 N N . SER A 1 185 ? -0.459 -8.907 16.509 1.00 93.19 185 SER A N 1
ATOM 1490 C CA . SER A 1 185 ? 0.013 -8.941 17.897 1.00 93.19 185 SER A CA 1
ATOM 1491 C C . SER A 1 185 ? -0.641 -7.884 18.792 1.00 93.19 185 SER A C 1
ATOM 1493 O O . SER A 1 185 ? -0.899 -8.165 19.959 1.00 93.19 185 SER A O 1
ATOM 1495 N N . ASN A 1 186 ? -0.880 -6.671 18.285 1.00 90.94 186 ASN A N 1
ATOM 1496 C CA . ASN A 1 186 ? -1.393 -5.562 19.104 1.00 90.94 186 ASN A CA 1
ATOM 1497 C C . ASN A 1 186 ? -2.923 -5.442 19.058 1.00 90.94 186 ASN A C 1
ATOM 1499 O O . ASN A 1 186 ? -3.548 -5.010 20.025 1.00 90.94 186 ASN A O 1
ATOM 1503 N N . LEU A 1 187 ? -3.534 -5.822 17.932 1.00 90.44 187 LEU A N 1
ATOM 1504 C CA . LEU A 1 187 ? -4.944 -5.555 17.635 1.00 90.44 187 LEU A CA 1
ATOM 1505 C C . LEU A 1 187 ? -5.723 -6.802 17.191 1.00 90.44 187 LEU A C 1
ATOM 1507 O O . LEU A 1 187 ? -6.947 -6.740 17.085 1.00 90.44 187 LEU A O 1
ATOM 1511 N N . GLY A 1 188 ? -5.065 -7.944 16.959 1.00 88.19 188 GLY A N 1
ATOM 1512 C CA . GLY A 1 188 ? -5.718 -9.178 16.498 1.00 88.19 188 GLY A CA 1
ATOM 1513 C C . GLY A 1 188 ? -6.780 -9.706 17.466 1.00 88.19 188 GLY A C 1
ATOM 1514 O O . GLY A 1 188 ? -7.797 -10.258 17.037 1.00 88.19 188 GLY A O 1
ATOM 1515 N N . TRP A 1 189 ? -6.619 -9.436 18.765 1.00 91.38 189 TRP A N 1
ATOM 1516 C CA . TRP A 1 189 ? -7.597 -9.787 19.796 1.00 91.38 189 TRP A CA 1
ATOM 1517 C C . TRP A 1 189 ? -8.975 -9.140 19.568 1.00 91.38 189 TRP A C 1
ATOM 1519 O O . TRP A 1 189 ? -9.985 -9.747 19.919 1.00 91.38 189 TRP A O 1
ATOM 1529 N N . LEU A 1 190 ? -9.047 -7.970 18.913 1.00 89.50 190 LEU A N 1
ATOM 1530 C CA . LEU A 1 190 ? -10.313 -7.282 18.614 1.00 89.50 190 LEU A CA 1
ATOM 1531 C C . LEU A 1 190 ? -11.232 -8.090 17.689 1.00 89.50 190 LEU A C 1
ATOM 1533 O O . LEU A 1 190 ? -12.444 -7.880 17.673 1.00 89.50 190 LEU A O 1
ATOM 1537 N N . ILE A 1 191 ? -10.658 -8.995 16.896 1.00 91.62 191 ILE A N 1
ATOM 1538 C CA . ILE A 1 191 ? -11.387 -9.871 15.973 1.00 91.62 191 ILE A CA 1
ATOM 1539 C C . ILE A 1 191 ? -11.133 -11.355 16.260 1.00 91.62 191 ILE A C 1
ATOM 1541 O O . ILE A 1 191 ? -11.383 -12.184 15.388 1.00 91.62 191 ILE A O 1
ATOM 1545 N N . ALA A 1 192 ? -10.645 -11.681 17.464 1.00 89.94 192 ALA A N 1
ATOM 1546 C CA . ALA A 1 192 ? -10.287 -13.040 17.880 1.00 89.94 192 ALA A CA 1
ATOM 1547 C C . ALA A 1 192 ? -9.385 -13.760 16.859 1.00 89.94 192 ALA A C 1
ATOM 1549 O O . ALA A 1 192 ? -9.629 -14.907 16.486 1.00 89.94 192 ALA A O 1
ATOM 1550 N N . ARG A 1 193 ? -8.366 -13.049 16.366 1.00 88.44 193 ARG A N 1
ATOM 1551 C CA . ARG A 1 193 ? -7.437 -13.537 15.350 1.00 88.44 193 ARG A CA 1
ATOM 1552 C C . ARG A 1 193 ? -6.064 -13.809 15.949 1.00 88.44 193 ARG A C 1
ATOM 1554 O O . ARG A 1 193 ? -5.475 -12.929 16.571 1.00 88.44 193 ARG A O 1
ATOM 1561 N N . ASP A 1 194 ? -5.554 -15.004 15.677 1.00 90.94 194 ASP A N 1
ATOM 1562 C CA . ASP A 1 194 ? -4.188 -15.397 16.008 1.00 90.94 194 ASP A CA 1
ATOM 1563 C C . ASP A 1 194 ? -3.172 -14.838 15.004 1.00 90.94 194 ASP A C 1
ATOM 1565 O O . ASP A 1 194 ? -3.505 -14.488 13.867 1.00 90.94 194 ASP A O 1
ATOM 1569 N N . ILE A 1 195 ? -1.906 -14.793 15.423 1.00 90.88 195 ILE A N 1
ATOM 1570 C CA . ILE A 1 195 ? -0.794 -14.402 14.554 1.00 90.88 195 ILE A CA 1
ATOM 1571 C C . ILE A 1 195 ? -0.662 -15.425 13.428 1.00 90.88 195 ILE A C 1
ATOM 1573 O O . ILE A 1 195 ? -0.451 -16.619 13.657 1.00 90.88 195 ILE A O 1
ATOM 1577 N N . THR A 1 196 ? -0.731 -14.951 12.190 1.00 91.19 196 THR A N 1
ATOM 1578 C CA . THR A 1 196 ? -0.587 -15.815 11.028 1.00 91.19 196 THR A CA 1
ATOM 1579 C C . THR A 1 196 ? 0.877 -16.212 10.845 1.00 91.19 196 THR A C 1
ATOM 1581 O O . THR A 1 196 ? 1.788 -15.374 10.861 1.00 91.19 196 THR A O 1
ATOM 1584 N N . ALA A 1 197 ? 1.107 -17.503 10.598 1.00 90.44 197 ALA A N 1
ATOM 1585 C CA . ALA A 1 197 ? 2.432 -18.033 10.302 1.00 90.44 197 ALA A CA 1
ATOM 1586 C C . ALA A 1 197 ? 3.051 -17.367 9.060 1.00 90.44 197 ALA A C 1
ATOM 1588 O O . ALA A 1 197 ? 2.360 -17.034 8.090 1.00 90.44 197 ALA A O 1
ATOM 1589 N N . ARG A 1 198 ? 4.374 -17.181 9.085 1.00 90.94 198 ARG A N 1
ATOM 1590 C CA . ARG A 1 198 ? 5.117 -16.690 7.920 1.00 90.94 198 ARG A CA 1
ATOM 1591 C C . ARG A 1 198 ? 5.157 -17.764 6.831 1.00 90.94 198 ARG A C 1
ATOM 1593 O O . ARG A 1 198 ? 5.251 -18.948 7.159 1.00 90.94 198 ARG A O 1
ATOM 1600 N N . PRO A 1 199 ? 5.121 -17.381 5.546 1.00 88.25 199 PRO A N 1
ATOM 1601 C CA . PRO A 1 199 ? 5.395 -18.326 4.475 1.00 88.25 199 PRO A CA 1
ATOM 1602 C C . PRO A 1 199 ? 6.849 -18.808 4.564 1.00 88.25 199 PRO A C 1
ATOM 1604 O O . PRO A 1 199 ? 7.725 -18.074 5.014 1.00 88.25 199 PRO A O 1
ATOM 1607 N N . SER A 1 200 ? 7.120 -20.029 4.099 1.00 88.12 200 SER A N 1
ATOM 1608 C CA . SER A 1 200 ? 8.431 -20.682 4.251 1.00 88.12 200 SER A CA 1
ATOM 1609 C C . SER A 1 200 ? 9.598 -19.924 3.613 1.00 88.12 200 SER A C 1
ATOM 1611 O O . SER A 1 200 ? 10.737 -20.116 4.018 1.00 88.12 200 SER A O 1
ATOM 1613 N N . TRP A 1 201 ? 9.330 -19.080 2.614 1.00 88.81 201 TRP A N 1
ATOM 1614 C CA . TRP A 1 201 ? 10.342 -18.247 1.962 1.00 88.81 201 TRP A CA 1
ATOM 1615 C C . TRP A 1 201 ? 10.688 -16.973 2.754 1.00 88.81 201 TRP A C 1
ATOM 1617 O O . TRP A 1 201 ? 11.685 -16.333 2.444 1.00 88.81 201 TRP A O 1
ATOM 1627 N N . ALA A 1 202 ? 9.871 -16.599 3.746 1.00 84.31 202 ALA A N 1
ATOM 1628 C CA . ALA A 1 202 ? 10.008 -15.379 4.549 1.00 84.31 202 ALA A CA 1
ATOM 1629 C C . 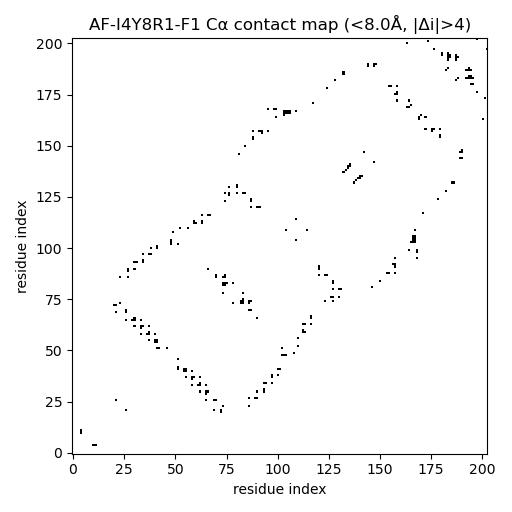ALA A 1 202 ? 10.515 -15.647 5.982 1.00 84.31 202 ALA A C 1
ATOM 1631 O O . ALA A 1 202 ? 10.285 -14.825 6.879 1.00 84.31 202 ALA A O 1
ATOM 1632 N N . VAL A 1 203 ? 11.118 -16.822 6.204 1.00 73.44 203 VAL A N 1
ATOM 1633 C CA . VAL A 1 203 ? 11.713 -17.251 7.483 1.00 73.44 203 VAL A CA 1
ATOM 1634 C C . VAL A 1 203 ? 13.163 -16.804 7.565 1.00 73.44 203 VAL A C 1
ATOM 1636 O O . VAL A 1 203 ? 13.888 -16.997 6.566 1.00 73.44 203 VAL A O 1
#

Solvent-accessible surface area (backbone atoms only — not comparable to full-atom values): 11818 Å² total; per-residue (Å²): 115,76,74,58,46,76,74,35,65,67,56,43,56,55,50,57,74,68,48,80,77,81,51,70,66,60,45,54,49,54,48,51,53,33,48,49,52,35,59,71,50,48,69,89,71,99,67,61,57,71,62,42,51,62,56,34,52,61,41,46,49,53,36,40,46,51,50,69,66,47,48,59,81,40,56,45,89,90,54,57,66,70,62,26,45,74,47,53,50,60,51,49,43,51,50,51,58,50,48,76,70,51,66,84,42,53,84,92,67,58,54,67,55,58,54,52,48,48,53,51,53,52,49,49,51,51,58,46,48,53,51,50,50,43,35,41,78,74,67,66,53,85,77,57,67,69,57,54,51,51,49,52,52,51,47,50,59,60,52,62,66,102,56,89,63,52,55,63,48,30,56,54,42,49,52,41,43,51,53,42,45,54,45,27,72,77,51,16,71,80,72,76,40,75,69,74,80,74,56,86,88,70,113

Radius of gyration: 18.88 Å; Cα contacts (8 Å, |Δi|>4): 161; chains: 1; bounding box: 40×56×49 Å

Organism: Wallemia mellicola (strain ATCC MYA-4683 / CBS 633.66) (NCBI:txid671144)

Sequence (203 aa):
MNNIINQEPSVKSLILSKIPQPSLSTYLHALNDSTNRIIHSIPLGNTRAIYTLSRLKIPLTDWSKVISTYLPFFTSSNLHPADRFIAIQPTTLQFIRLLSHLPTITDDQLPTSLDYIWQKIRQSWSDWFNQIDDNVNNQGAMFSASILQTWAKGLDEICQSDKTPEGFHASCQIDLINLRQNWESNLGWLIARDITARPSWAV

Nearest PDB structures (foldseek):
  8e0l-assembly1_C  TM=3.894E-01  e=3.583E-01  synthetic construct
  6fnc-assembly1_A  TM=3.774E-01  e=2.712E-01  Homo sapiens
  7a9x-assembly1_A  TM=2.540E-01  e=1.736E+00  Saccharomyces cerevisiae S288C
  2b0h-assembly1_A  TM=2.643E-01  e=4.600E+00  Mus musculus

pLDDT: mean 88.96, std 10.55, range [45.56, 98.0]

Mean predicted aligned error: 6.56 Å

Secondary structure (DSSP, 8-state):
-HHHHTT-HHHHHHHHTTSPPPPHHHHHHHHHHHHHHHHHHSPSSS--HHHHHHHHHHHHHHHHHHHHHHTHHHH-TTS-HHHHHHHHHHHHHHHHHHHTTS----GGG--HHHHHHHHHHHHHHHHHHHHHHIIIIIT-----HHHHHHHHHHHHHHH--SS---HHHHHHHHHHHHHHHHHHHHHGGGGT-PPPPPPGGG-

Foldseek 3Di:
DVVVCVVDVVVVVVVVVVPPQDDLVNLLVQLLVLLVVLLVQQDPDDDDLVVSLVSNVVSLVVSLCSCVVRLCSQLPLPDDLLSNCSNLLSNLVSLLVSQVSHDADAPVRDDPSNVVVLVVSLVSLVSSLVSVLCCCVPVVHDDDLVSVVVSLVSLVVSLDDPDLHHHPSNVSSLSSLVSSQVCCVRPVVVNVHHRDDDDPSSD

InterPro domains:
  IPR013868 Tethering factor for nuclear proteasome Cut8/Sts1 [PF08559] (2-158)
  IPR038422 Cut8/Sts1 superfamily [G3DSA:1.20.58.1590] (1-175)